Protein AF-0000000068468074 (afdb_homodimer)

pLDDT: mean 80.0, std 24.18, range [24.55, 97.94]

Nearest PDB structures (foldseek):
  6uxe-assembly1_B  TM=8.125E-01  e=7.686E-02  Homo sapiens
  6odd-assembly1_B  TM=8.304E-01  e=1.153E-01  Homo sapiens
  5usr-assembly1_B  TM=7.991E-01  e=1.940E-01  Homo sapiens
  8pk8-assembly1_B  TM=7.694E-01  e=1.371E-01  Homo sapiens
  6y79-assembly1_P  TM=5.671E-01  e=2.945E+00  Yarrowia lipolytica

Secondary structure (DSSP, 8-state):
---STTGGG--SHHHHHHHHHHHHHTSSSHHHHHHHHHHHHHHHHHTTT---HHHHHHHHHHHHHHHHHHHHHHHHHHHHHHHHS-S----SGGGGGGGS--/---STTGGG--SHHHHHHHHHHHHHTSSSHHHHHHHHHHHHHHHHHTTT---HHHHHHHHHHHHHHHHHHHHHHHHHHHHHHHHS-S-----GGGGGGGS--

Foldseek 3Di:
DPQPPCLVVDQDPVSLLVSQLVLLVPFDDPVSSVVSNVVSVVVCVVCVPPDDSVVRRVVSVVSSVVSVVCSVVRVVVVVVVVVPPDPDPPDPPDDPPDPPDD/DDQPPCLVVDQDPVSLLVSQLVLLVPFDDPVSSVVSNVVSVVVCVVCVPPDDSVVRRVVSVVSSVVSVVCSVVRVVVVVVVVVPPDPDPPDPPDDPPDVPDD

Organism: Equus asinus (NCBI:txid9793)

Solvent-accessible surface area (backbone atoms only — not comparable to full-atom values): 12254 Å² total; per-residue (Å²): 112,80,57,62,90,58,59,88,70,48,81,44,72,70,48,42,52,52,51,50,50,56,55,28,70,69,46,92,44,70,69,56,22,50,53,49,46,48,43,52,54,52,50,52,61,66,50,64,82,67,79,51,67,68,60,52,47,52,50,51,51,53,50,50,52,50,49,29,50,49,51,43,53,53,53,50,51,53,52,52,52,59,68,67,49,68,92,65,84,77,78,79,70,74,76,68,67,72,76,61,76,120,113,77,57,62,90,59,59,87,69,48,80,43,71,70,48,42,52,52,52,50,52,54,54,29,69,69,46,92,44,70,68,58,22,51,53,47,45,47,43,51,55,52,49,51,61,66,51,64,81,66,80,51,67,67,59,51,48,52,49,50,53,52,52,51,53,50,49,31,51,48,52,45,54,54,53,49,53,52,54,54,53,59,69,67,50,69,91,66,85,75,79,80,70,74,77,69,66,71,75,62,78,118

InterPro domains:
  IPR008011 Complex 1 LYR protein domain [PF05347] (11-68)
  IPR045291 LYRM9, LYR domain [cd20269] (13-73)
  IPR052151 Complex I LYR motif-containing protein [PTHR47061] (1-74)

Structure (mmCIF, N/CA/C/O backbone):
data_AF-0000000068468074-model_v1
#
loop_
_entity.id
_entity.type
_entity.pdbx_description
1 polymer 'LYR motif-containing protein 9'
#
loop_
_atom_site.group_PDB
_atom_site.id
_atom_site.type_symbol
_atom_site.label_atom_id
_atom_site.label_alt_id
_atom_site.label_comp_id
_atom_site.label_asym_id
_atom_site.label_entity_id
_atom_site.label_seq_id
_atom_site.pdbx_PDB_ins_code
_atom_site.Cartn_x
_atom_site.Cartn_y
_atom_site.Cartn_z
_atom_site.occupancy
_atom_site.B_iso_or_equiv
_atom_site.auth_seq_id
_atom_site.auth_comp_id
_atom_site.auth_asym_id
_atom_site.auth_atom_id
_atom_site.pdbx_PDB_model_num
ATOM 1 N N . MET A 1 1 ? 6.977 12.914 14.867 1 46.84 1 MET A N 1
ATOM 2 C CA . MET A 1 1 ? 5.891 12.844 15.836 1 46.84 1 MET A CA 1
ATOM 3 C C . MET A 1 1 ? 5.359 11.422 15.961 1 46.84 1 MET A C 1
ATOM 5 O O . MET A 1 1 ? 5.395 10.656 14.992 1 46.84 1 MET A O 1
ATOM 9 N N . ALA A 1 2 ? 5.332 10.969 17.203 1 52.66 2 ALA A N 1
ATOM 10 C CA . ALA A 1 2 ? 4.836 9.633 17.531 1 52.66 2 ALA A CA 1
ATOM 11 C C . ALA A 1 2 ? 3.477 9.375 16.891 1 52.66 2 ALA A C 1
ATOM 13 O O . ALA A 1 2 ? 2.682 10.305 16.703 1 52.66 2 ALA A O 1
ATOM 14 N N . PRO A 1 3 ? 3.367 8.141 16.188 1 62.12 3 PRO A N 1
ATOM 15 C CA . PRO A 1 3 ? 2.031 7.793 15.703 1 62.12 3 PRO A CA 1
ATOM 16 C C . PRO A 1 3 ? 0.931 8.125 16.703 1 62.12 3 PRO A C 1
ATOM 18 O O . PRO A 1 3 ? 1.201 8.258 17.906 1 62.12 3 PRO A O 1
ATOM 21 N N . LEU A 1 4 ? -0.198 8.547 16.312 1 67.88 4 LEU A N 1
ATOM 22 C CA . LEU A 1 4 ? -1.331 8.766 17.203 1 67.88 4 LEU A CA 1
ATOM 23 C C . LEU A 1 4 ? -1.39 7.684 18.281 1 67.88 4 LEU A C 1
ATOM 25 O O . LEU A 1 4 ? -0.954 6.551 18.062 1 67.88 4 LEU A O 1
ATOM 29 N N . PRO A 1 5 ? -1.718 8.188 19.391 1 69.75 5 PRO A N 1
ATOM 30 C CA . PRO A 1 5 ? -1.839 7.188 20.453 1 69.75 5 PRO A CA 1
ATOM 31 C C . PRO A 1 5 ? -2.584 5.934 20.016 1 69.75 5 PRO A C 1
ATOM 33 O O . PRO A 1 5 ? -3.543 6.023 19.234 1 69.75 5 PRO A O 1
ATOM 36 N N . GLY A 1 6 ? -1.995 4.797 20.312 1 74.44 6 GLY A N 1
ATOM 37 C CA . GLY A 1 6 ? -2.656 3.523 20.078 1 74.44 6 GLY A CA 1
ATOM 38 C C . GLY A 1 6 ? -2.045 2.738 18.938 1 74.44 6 GLY A C 1
ATOM 39 O O . GLY A 1 6 ? -2.461 1.61 18.656 1 74.44 6 GLY A O 1
ATOM 40 N N . ALA A 1 7 ? -1.095 3.357 18.203 1 81.62 7 ALA A N 1
ATOM 41 C CA . ALA A 1 7 ? -0.452 2.594 17.141 1 81.62 7 ALA A CA 1
ATOM 42 C C . ALA A 1 7 ? 0.119 1.283 17.672 1 81.62 7 ALA A C 1
ATOM 44 O O . ALA A 1 7 ? 0.084 0.259 16.984 1 81.62 7 ALA A O 1
ATOM 45 N N . GLU A 1 8 ? 0.54 1.393 18.859 1 85.31 8 GLU A N 1
ATOM 46 C CA . GLU A 1 8 ? 1.167 0.222 19.469 1 85.31 8 GLU A CA 1
ATOM 47 C C . GLU A 1 8 ? 0.142 -0.876 19.734 1 85.31 8 GLU A C 1
ATOM 49 O O . GLU A 1 8 ? 0.5 -2.049 19.859 1 85.31 8 GLU A O 1
ATOM 54 N N . LEU A 1 9 ? -1.09 -0.52 19.766 1 86.19 9 LEU A N 1
ATOM 55 C CA . LEU A 1 9 ? -2.154 -1.467 20.078 1 86.19 9 LEU A CA 1
ATOM 56 C C . LEU A 1 9 ? -2.713 -2.098 18.812 1 86.19 9 LEU A C 1
ATOM 58 O O . LEU A 1 9 ? -3.471 -3.07 18.875 1 86.19 9 LEU A O 1
ATOM 62 N N . VAL A 1 10 ? -2.328 -1.668 17.734 1 93.69 10 VAL A N 1
ATOM 63 C CA . VAL A 1 10 ? -2.9 -2.123 16.469 1 93.69 10 VAL A CA 1
ATOM 64 C C . VAL A 1 10 ? -2.264 -3.449 16.062 1 93.69 10 VAL A C 1
ATOM 66 O O . VAL A 1 10 ? -1.083 -3.494 15.703 1 93.69 10 VAL A O 1
ATOM 69 N N . GLN A 1 11 ? -3.105 -4.523 16.109 1 92.88 11 GLN A N 1
ATOM 70 C CA . GLN A 1 11 ? -2.578 -5.848 15.789 1 92.88 11 GLN A CA 1
ATOM 71 C C . GLN A 1 11 ? -3.455 -6.555 14.766 1 92.88 11 GLN A C 1
ATOM 73 O O . GLN A 1 11 ? -3.047 -7.559 14.18 1 92.88 11 GLN A O 1
ATOM 78 N N . ARG A 1 12 ? -4.609 -6 14.562 1 95.69 12 ARG A N 1
ATOM 79 C CA . ARG A 1 12 ? -5.551 -6.598 13.617 1 95.69 12 ARG A CA 1
ATOM 80 C C . ARG A 1 12 ? -5.895 -5.629 12.5 1 95.69 12 ARG A C 1
ATOM 82 O O . ARG A 1 12 ? -5.879 -4.41 12.695 1 95.69 12 ARG A O 1
ATOM 89 N N . PRO A 1 13 ? -6.227 -6.23 11.352 1 97.56 13 PRO A N 1
ATOM 90 C CA . PRO A 1 13 ? -6.527 -5.375 10.195 1 97.56 13 PRO A CA 1
ATOM 91 C C . PRO A 1 13 ? -7.625 -4.352 10.492 1 97.56 13 PRO A C 1
ATOM 93 O O . PRO A 1 13 ? -7.508 -3.188 10.102 1 97.56 13 PRO A O 1
ATOM 96 N N . LEU A 1 14 ? -8.68 -4.789 11.172 1 96.81 14 LEU A N 1
ATOM 97 C CA . LEU A 1 14 ? -9.773 -3.865 11.461 1 96.81 14 LEU A CA 1
ATOM 98 C C . LEU A 1 14 ? -9.312 -2.754 12.398 1 96.81 14 LEU A C 1
ATOM 100 O O . LEU A 1 14 ? -9.758 -1.609 12.273 1 96.81 14 LEU A O 1
ATOM 104 N N . GLN A 1 15 ? -8.461 -3.098 13.328 1 97.25 15 GLN A N 1
ATOM 105 C CA . GLN A 1 15 ? -7.887 -2.078 14.195 1 97.25 15 GLN A CA 1
ATOM 106 C C . GLN A 1 15 ? -7.027 -1.097 13.406 1 97.25 15 GLN A C 1
ATOM 108 O O . GLN A 1 15 ? -7.062 0.11 13.656 1 97.25 15 GLN A O 1
ATOM 113 N N . LEU A 1 16 ? -6.266 -1.619 12.5 1 97.56 16 LEU A N 1
ATOM 114 C CA . LEU A 1 16 ? -5.449 -0.782 11.625 1 97.56 16 LEU A CA 1
ATOM 115 C C . LEU A 1 16 ? -6.324 0.178 10.82 1 97.56 16 LEU A C 1
ATOM 117 O O . LEU A 1 16 ? -6.016 1.367 10.719 1 97.56 16 LEU A O 1
ATOM 121 N N . TYR A 1 17 ? -7.398 -0.382 10.297 1 97.81 17 TYR A N 1
ATOM 122 C CA . TYR A 1 17 ? -8.305 0.427 9.484 1 97.81 17 TYR A CA 1
ATOM 123 C C . TYR A 1 17 ? -8.812 1.626 10.273 1 97.81 17 TYR A C 1
ATOM 125 O O . TYR A 1 17 ? -8.734 2.766 9.805 1 97.81 17 TYR A O 1
ATOM 133 N N . ARG A 1 18 ? -9.258 1.421 11.438 1 96.69 18 ARG A N 1
ATOM 134 C CA . ARG A 1 18 ? -9.781 2.479 12.297 1 96.69 18 ARG A CA 1
ATOM 135 C C . ARG A 1 18 ? -8.688 3.477 12.672 1 96.69 18 ARG A C 1
ATOM 137 O O . ARG A 1 18 ? -8.906 4.688 12.641 1 96.69 18 ARG A O 1
ATOM 144 N N . TYR A 1 19 ? -7.633 2.91 13.047 1 97.5 19 TYR A N 1
ATOM 145 C CA . TYR A 1 19 ? -6.5 3.756 13.414 1 97.5 19 TYR A CA 1
ATOM 146 C C . TYR A 1 19 ? -6.137 4.703 12.273 1 97.5 19 TYR A C 1
ATOM 148 O O . TYR A 1 19 ? -5.977 5.91 12.492 1 97.5 19 TYR A O 1
ATOM 156 N N . LEU A 1 20 ? -6.051 4.195 11.086 1 97.81 20 LEU A N 1
ATOM 157 C CA . LEU A 1 20 ? -5.664 5.008 9.938 1 97.81 20 LEU A CA 1
ATOM 158 C C . LEU A 1 20 ? -6.727 6.059 9.633 1 97.81 20 LEU A C 1
ATOM 160 O O . LEU A 1 20 ? -6.402 7.195 9.289 1 97.81 20 LEU A O 1
ATOM 164 N N . LEU A 1 21 ? -7.965 5.672 9.734 1 97.75 21 LEU A N 1
ATOM 165 C CA . LEU A 1 21 ? -9.031 6.637 9.492 1 97.75 21 LEU A CA 1
ATOM 166 C C . LEU A 1 21 ? -8.992 7.758 10.523 1 97.75 21 LEU A C 1
ATOM 168 O O . LEU A 1 21 ? -9.25 8.922 10.195 1 97.75 21 LEU A O 1
ATOM 172 N N . ARG A 1 22 ? -8.648 7.43 11.758 1 96.5 22 ARG A N 1
ATOM 173 C CA . ARG A 1 22 ? -8.492 8.461 12.773 1 96.5 22 ARG A CA 1
ATOM 174 C C . ARG A 1 22 ? -7.324 9.383 12.453 1 96.5 22 ARG A C 1
ATOM 176 O O . ARG A 1 22 ? -7.422 10.602 12.617 1 96.5 22 ARG A O 1
ATOM 183 N N . CYS A 1 23 ? -6.301 8.859 11.977 1 95.69 23 CYS A N 1
ATOM 184 C CA . CYS A 1 23 ? -5.168 9.672 11.555 1 95.69 23 CYS A CA 1
ATOM 185 C C . CYS A 1 23 ? -5.578 10.641 10.453 1 95.69 23 CYS A C 1
ATOM 187 O O . CYS A 1 23 ? -5.219 11.82 10.484 1 95.69 23 CYS A O 1
ATOM 189 N N . CYS A 1 24 ? -6.312 10.148 9.5 1 96.69 24 CYS A N 1
ATOM 190 C CA . CYS A 1 24 ? -6.738 10.969 8.375 1 96.69 24 CYS A CA 1
ATOM 191 C C . CYS A 1 24 ? -7.555 12.164 8.852 1 96.69 24 CYS A C 1
ATOM 193 O O . CYS A 1 24 ? -7.465 13.25 8.273 1 96.69 24 CYS A O 1
ATOM 195 N N . ARG A 1 25 ? -8.266 12.016 9.883 1 96.12 25 ARG A N 1
ATOM 196 C CA . ARG A 1 25 ? -9.133 13.07 10.406 1 96.12 25 ARG A CA 1
ATOM 197 C C . ARG A 1 25 ? -8.312 14.219 10.977 1 96.12 25 ARG A C 1
ATOM 199 O O . ARG A 1 25 ? -8.828 15.328 11.156 1 96.12 25 ARG A O 1
ATOM 206 N N . GLN A 1 26 ? -7.082 13.969 11.219 1 94.12 26 GLN A N 1
ATOM 207 C CA . GLN A 1 26 ? -6.227 14.984 11.828 1 94.12 26 GLN A CA 1
ATOM 208 C C . GLN A 1 26 ? -5.539 15.828 10.758 1 94.12 26 GLN A C 1
ATOM 210 O O . GLN A 1 26 ? -4.855 16.812 11.078 1 94.12 26 GLN A O 1
ATOM 215 N N . LEU A 1 27 ? -5.68 15.508 9.531 1 94.44 27 LEU A N 1
ATOM 216 C CA . LEU A 1 27 ? -5.031 16.25 8.445 1 94.44 27 LEU A CA 1
ATOM 217 C C . LEU A 1 27 ? -5.715 17.594 8.227 1 94.44 27 LEU A C 1
ATOM 219 O O . LEU A 1 27 ? -6.91 17.734 8.484 1 94.44 27 LEU A O 1
ATOM 223 N N . PRO A 1 28 ? -4.984 18.625 7.75 1 93.44 28 PRO A N 1
ATOM 224 C CA . PRO A 1 28 ? -5.406 20.016 7.836 1 93.44 28 PRO A CA 1
ATOM 225 C C . PRO A 1 28 ? -6.562 20.344 6.895 1 93.44 28 PRO A C 1
ATOM 227 O O . PRO A 1 28 ? -7.406 21.188 7.219 1 93.44 28 PRO A O 1
ATOM 230 N N . THR A 1 29 ? -6.625 19.844 5.66 1 94.12 29 THR A N 1
ATOM 231 C CA . THR A 1 29 ? -7.66 20.219 4.703 1 94.12 29 THR A CA 1
ATOM 232 C C . THR A 1 29 ? -8.531 19.016 4.359 1 94.12 29 THR A C 1
ATOM 234 O O . THR A 1 29 ? -8.078 17.859 4.438 1 94.12 29 THR A O 1
ATOM 237 N N . LYS A 1 30 ? -9.758 19.297 4.031 1 96.62 30 LYS A N 1
ATOM 238 C CA . LYS A 1 30 ? -10.695 18.234 3.643 1 96.62 30 LYS A CA 1
ATOM 239 C C . LYS A 1 30 ? -10.18 17.469 2.428 1 96.62 30 LYS A C 1
ATOM 241 O O . LYS A 1 30 ? -10.352 16.25 2.342 1 96.62 30 LYS A O 1
ATOM 246 N N . GLY A 1 31 ? -9.594 18.203 1.501 1 95.5 31 GLY A N 1
ATOM 247 C CA . GLY A 1 31 ? -9.047 17.547 0.32 1 95.5 31 GLY A CA 1
ATOM 248 C C . GLY A 1 31 ? -7.996 16.5 0.645 1 95.5 31 GLY A C 1
ATOM 249 O O . GLY A 1 31 ? -8.023 15.391 0.105 1 95.5 31 GLY A O 1
ATOM 250 N N . ILE A 1 32 ? -7.18 16.906 1.538 1 94.06 32 ILE A N 1
ATOM 251 C CA . ILE A 1 32 ? -6.113 16 1.933 1 94.06 32 ILE A CA 1
ATOM 252 C C . ILE A 1 32 ? -6.695 14.836 2.738 1 94.06 32 ILE A C 1
ATOM 254 O O . ILE A 1 32 ? -6.309 13.688 2.545 1 94.06 32 ILE A O 1
ATOM 258 N N . GLN A 1 33 ? -7.602 15.148 3.619 1 96.88 33 GLN A N 1
ATOM 259 C CA .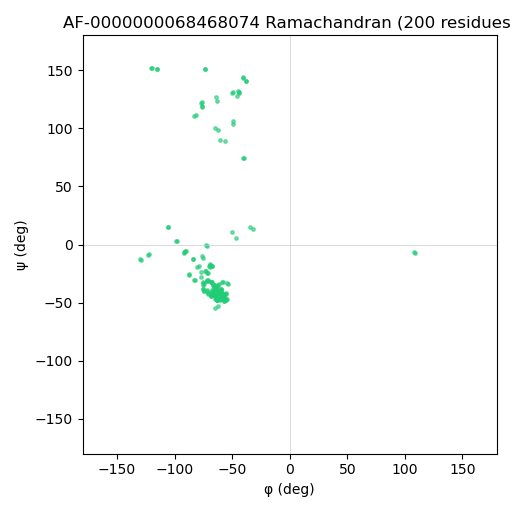 GLN A 1 33 ? -8.273 14.094 4.383 1 96.88 33 GLN A CA 1
ATOM 260 C C . GLN A 1 33 ? -8.914 13.07 3.457 1 96.88 33 GLN A C 1
ATOM 262 O O . GLN A 1 33 ? -8.727 11.859 3.629 1 96.88 33 GLN A O 1
ATOM 267 N N . GLU A 1 34 ? -9.617 13.516 2.506 1 97.5 34 GLU A N 1
ATOM 268 C CA . GLU A 1 34 ? -10.336 12.633 1.591 1 97.5 34 GLU A CA 1
ATOM 269 C C . GLU A 1 34 ? -9.359 11.812 0.749 1 97.5 34 GLU A C 1
ATOM 271 O O . GLU A 1 34 ? -9.609 10.633 0.477 1 97.5 34 GLU A O 1
ATOM 276 N N . HIS A 1 35 ? -8.305 12.469 0.349 1 95.31 35 HIS A N 1
ATOM 277 C CA . HIS A 1 35 ? -7.289 11.758 -0.422 1 95.31 35 HIS A CA 1
ATOM 278 C C . HIS A 1 35 ? -6.742 10.562 0.352 1 95.31 35 HIS A C 1
ATOM 280 O O . HIS A 1 35 ? -6.727 9.438 -0.158 1 95.31 35 HIS A O 1
ATOM 286 N N . TYR A 1 36 ? -6.453 10.781 1.523 1 96 36 TYR A N 1
ATOM 287 C CA . TYR A 1 36 ? -5.812 9.711 2.283 1 96 36 TYR A CA 1
ATOM 288 C C . TYR A 1 36 ? -6.844 8.719 2.812 1 96 36 TYR A C 1
ATOM 290 O O . TYR A 1 36 ? -6.566 7.527 2.924 1 96 36 TYR A O 1
ATOM 298 N N . LYS A 1 37 ? -8.023 9.125 3.105 1 97.94 37 LYS A N 1
ATOM 299 C CA . LYS A 1 37 ? -9.094 8.18 3.402 1 97.94 37 LYS A CA 1
ATOM 300 C C . LYS A 1 37 ? -9.305 7.207 2.242 1 97.94 37 LYS A C 1
ATOM 302 O O . LYS A 1 37 ? -9.453 6 2.455 1 97.94 37 LYS A O 1
ATOM 307 N N . HIS A 1 38 ? -9.273 7.77 1.1 1 97.44 38 HIS A N 1
ATOM 308 C CA . HIS A 1 38 ? -9.406 6.949 -0.099 1 97.44 38 HIS A CA 1
ATOM 309 C C . HIS A 1 38 ? -8.258 5.953 -0.212 1 97.44 38 HIS A C 1
ATOM 311 O O . HIS A 1 38 ? -8.484 4.773 -0.492 1 97.44 38 HIS A O 1
ATOM 317 N N . ALA A 1 39 ? -7.102 6.426 0.021 1 96.94 39 ALA A N 1
ATOM 318 C CA . ALA A 1 39 ? -5.922 5.566 -0.026 1 96.94 39 ALA A CA 1
ATOM 319 C C . ALA A 1 39 ? -6.039 4.414 0.969 1 96.94 39 ALA A C 1
ATOM 321 O O . ALA A 1 39 ? -5.715 3.27 0.644 1 96.94 39 ALA A O 1
ATOM 322 N N . VAL A 1 40 ? -6.496 4.656 2.15 1 97.94 40 VAL A N 1
ATOM 323 C CA . VAL A 1 40 ? -6.684 3.641 3.18 1 97.94 40 VAL A CA 1
ATOM 324 C C . VAL A 1 40 ? -7.676 2.588 2.691 1 97.94 40 VAL A C 1
ATOM 326 O O . VAL A 1 40 ? -7.414 1.388 2.785 1 97.94 40 VAL A O 1
ATOM 329 N N . ARG A 1 41 ? -8.758 3.021 2.137 1 97.44 41 ARG A N 1
ATOM 330 C CA . ARG A 1 41 ? -9.789 2.109 1.65 1 97.44 41 ARG A CA 1
ATOM 331 C C . ARG A 1 41 ? -9.25 1.232 0.522 1 97.44 41 ARG A C 1
ATOM 333 O O . ARG A 1 41 ? -9.5 0.025 0.498 1 97.44 41 ARG A O 1
ATOM 340 N N . GLN A 1 42 ? -8.578 1.901 -0.345 1 96 42 GLN A N 1
ATOM 341 C CA . GLN A 1 42 ? -7.996 1.153 -1.454 1 96 42 GLN A CA 1
ATOM 342 C C . GLN A 1 42 ? -6.984 0.126 -0.954 1 96 42 GLN A C 1
ATOM 344 O O . GLN A 1 42 ? -6.945 -1.003 -1.446 1 96 42 GLN A O 1
ATOM 349 N N . GLY A 1 43 ? -6.168 0.531 0.071 1 96.75 43 GLY A N 1
ATOM 350 C CA . GLY A 1 43 ? -5.219 -0.396 0.665 1 96.75 43 GLY A CA 1
ATOM 351 C C . GLY A 1 43 ? -5.875 -1.624 1.264 1 96.75 43 GLY A C 1
ATOM 352 O O . GLY A 1 43 ? -5.398 -2.746 1.072 1 96.75 43 GLY A O 1
ATOM 353 N N . PHE A 1 44 ? -6.914 -1.468 1.924 1 96.94 44 PHE A N 1
ATOM 354 C CA . PHE A 1 44 ? -7.625 -2.582 2.541 1 96.94 44 PHE A CA 1
ATOM 355 C C . PHE A 1 44 ? -8.211 -3.506 1.479 1 96.94 44 PHE A C 1
ATOM 357 O O . PHE A 1 44 ? -8.195 -4.727 1.638 1 96.94 44 PHE A O 1
ATOM 364 N N . ARG A 1 45 ? -8.625 -2.961 0.431 1 93.62 45 ARG A N 1
ATOM 365 C CA . ARG A 1 45 ? -9.172 -3.775 -0.651 1 93.62 45 ARG A CA 1
ATOM 366 C C . ARG A 1 45 ? -8.078 -4.625 -1.296 1 93.62 45 ARG A C 1
ATOM 368 O O . ARG A 1 45 ? -8.289 -5.805 -1.5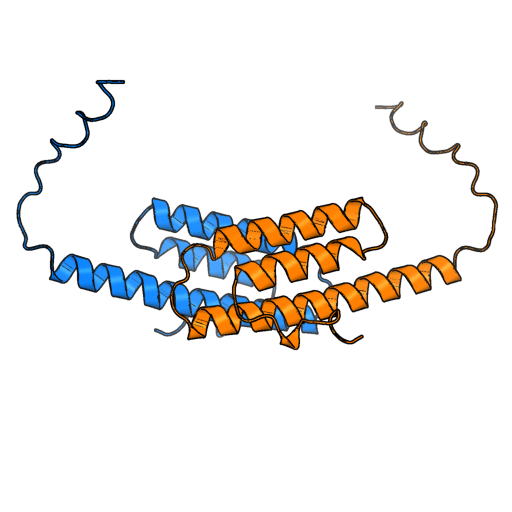82 1 93.62 45 ARG A O 1
ATOM 375 N N . VAL A 1 46 ? -6.941 -4.062 -1.449 1 93.56 46 VAL A N 1
ATOM 376 C CA . VAL A 1 46 ? -5.82 -4.711 -2.125 1 93.56 46 VAL A CA 1
ATOM 377 C C . VAL A 1 46 ? -5.312 -5.875 -1.281 1 93.56 46 VAL A C 1
ATOM 379 O O . VAL A 1 46 ? -4.898 -6.906 -1.818 1 93.56 46 VAL A O 1
ATOM 382 N N . HIS A 1 47 ? -5.395 -5.762 0.031 1 92.5 47 HIS A N 1
ATOM 383 C CA . HIS A 1 47 ? -4.812 -6.758 0.924 1 92.5 47 HIS A CA 1
ATOM 384 C C . HIS A 1 47 ? -5.891 -7.637 1.548 1 92.5 47 HIS A C 1
ATOM 386 O O . HIS A 1 47 ? -5.629 -8.352 2.516 1 92.5 47 HIS A O 1
ATOM 392 N N . SER A 1 48 ? -7.07 -7.605 0.995 1 93.44 48 SER A N 1
ATOM 393 C CA . SER A 1 48 ? -8.203 -8.297 1.596 1 93.44 48 SER A CA 1
ATOM 394 C C . SER A 1 48 ? -8.016 -9.812 1.539 1 93.44 48 SER A C 1
ATOM 396 O O . SER A 1 48 ? -8.625 -10.547 2.318 1 93.44 48 SER A O 1
ATOM 398 N N . ASP A 1 49 ? -7.109 -10.289 0.651 1 87.88 49 ASP A N 1
ATOM 399 C CA . ASP A 1 49 ? -6.926 -11.734 0.479 1 87.88 49 ASP A CA 1
ATOM 400 C C . ASP A 1 49 ? -5.727 -12.234 1.281 1 87.88 49 ASP A C 1
ATOM 402 O O . ASP A 1 49 ? -5.391 -13.414 1.229 1 87.88 49 ASP A O 1
ATOM 406 N N . GLU A 1 50 ? -5.121 -11.367 2 1 93.56 50 GLU A N 1
ATOM 407 C CA . GLU A 1 50 ? -3.973 -11.773 2.805 1 93.56 50 GLU A CA 1
ATOM 408 C C . GLU A 1 50 ? -4.414 -12.523 4.059 1 93.56 50 GLU A C 1
ATOM 410 O O . GLU A 1 50 ? -5.188 -12 4.859 1 93.56 50 GLU A O 1
ATOM 415 N N . ASP A 1 51 ? -3.908 -13.812 4.25 1 92 51 ASP A N 1
ATOM 416 C CA . ASP A 1 51 ? -4.348 -14.625 5.379 1 92 51 ASP A CA 1
ATOM 417 C C . ASP A 1 51 ? -3.158 -15.062 6.234 1 92 51 ASP A C 1
ATOM 419 O O . ASP A 1 51 ? -3.34 -15.648 7.305 1 92 51 ASP A O 1
ATOM 423 N N . ASN A 1 52 ? -1.995 -14.859 5.82 1 95.31 52 ASN A N 1
ATOM 424 C CA . ASN A 1 52 ? -0.804 -15.219 6.586 1 95.31 52 ASN A CA 1
ATOM 425 C C . ASN A 1 52 ? -0.551 -14.227 7.719 1 95.31 52 ASN A C 1
ATOM 427 O O . ASN A 1 52 ? -0.354 -13.039 7.477 1 95.31 52 ASN A O 1
ATOM 431 N N . PRO A 1 53 ? -0.572 -14.711 8.969 1 96.44 53 PRO A N 1
ATOM 432 C CA . PRO A 1 53 ? -0.468 -13.797 10.109 1 96.44 53 PRO A CA 1
ATOM 433 C C . PRO A 1 53 ? 0.829 -12.992 10.102 1 96.44 53 PRO A C 1
ATOM 435 O O . PRO A 1 53 ? 0.834 -11.82 10.492 1 96.44 53 PRO A O 1
ATOM 438 N N . GLU A 1 54 ? 1.86 -13.609 9.719 1 96.62 54 GLU A N 1
ATOM 439 C CA . GLU A 1 54 ? 3.129 -12.891 9.664 1 96.62 54 GLU A CA 1
ATOM 440 C C . GLU A 1 54 ? 3.086 -11.773 8.625 1 96.62 54 GLU A C 1
ATOM 442 O O . GLU A 1 54 ? 3.543 -10.656 8.883 1 96.62 54 GLU A O 1
ATOM 447 N N . ARG A 1 55 ? 2.531 -12.133 7.496 1 95.75 55 ARG A N 1
ATOM 448 C CA . ARG A 1 55 ? 2.412 -11.148 6.426 1 95.75 55 ARG A CA 1
ATOM 449 C C . ARG A 1 55 ? 1.483 -10.008 6.832 1 95.75 55 ARG A C 1
ATOM 451 O O . ARG A 1 55 ? 1.771 -8.844 6.562 1 95.75 55 ARG A O 1
ATOM 458 N N . ILE A 1 56 ? 0.443 -10.32 7.543 1 97.25 56 ILE A N 1
ATOM 459 C CA . ILE A 1 56 ? -0.502 -9.32 8.016 1 97.25 56 ILE A CA 1
ATOM 460 C C . ILE A 1 56 ? 0.196 -8.375 8.992 1 97.25 56 ILE A C 1
ATOM 462 O O . ILE A 1 56 ? 0.037 -7.156 8.906 1 97.25 56 ILE A O 1
ATOM 466 N N . GLN A 1 57 ? 0.968 -8.961 9.805 1 97.38 57 GLN A N 1
ATOM 467 C CA . GLN A 1 57 ? 1.688 -8.133 10.766 1 97.38 57 GLN A CA 1
ATOM 468 C C . GLN A 1 57 ? 2.682 -7.215 10.062 1 97.38 57 GLN A C 1
ATOM 470 O O . GLN A 1 57 ? 2.861 -6.062 10.461 1 97.38 57 GLN A O 1
ATOM 475 N N . GLN A 1 58 ? 3.408 -7.645 9.039 1 96.88 58 GLN A N 1
ATOM 476 C CA . GLN A 1 58 ? 4.312 -6.82 8.234 1 96.88 58 GLN A CA 1
ATOM 477 C C . GLN A 1 58 ? 3.566 -5.66 7.586 1 96.88 58 GLN A C 1
ATOM 479 O O . GLN A 1 58 ? 4.043 -4.523 7.602 1 96.88 58 GLN A O 1
ATOM 484 N N . ILE A 1 59 ? 2.43 -5.949 7.105 1 96.75 59 ILE A N 1
ATOM 485 C CA . ILE A 1 59 ? 1.613 -4.934 6.449 1 96.75 59 ILE A CA 1
ATOM 486 C C . ILE A 1 59 ? 1.184 -3.881 7.469 1 96.75 59 ILE A C 1
ATOM 488 O O . ILE A 1 59 ? 1.278 -2.68 7.207 1 96.75 59 ILE A O 1
ATOM 492 N N . ILE A 1 60 ? 0.781 -4.34 8.617 1 97.44 60 ILE A N 1
ATOM 493 C CA . ILE A 1 60 ? 0.341 -3.426 9.672 1 97.44 60 ILE A CA 1
ATOM 494 C C . ILE A 1 60 ? 1.489 -2.5 10.062 1 97.44 60 ILE A C 1
ATOM 496 O O . ILE A 1 60 ? 1.318 -1.281 10.125 1 97.44 60 ILE A O 1
ATOM 500 N N . LYS A 1 61 ? 2.582 -3.02 10.227 1 96.25 61 LYS A N 1
ATOM 501 C CA . LYS A 1 61 ? 3.744 -2.236 10.633 1 96.25 61 LYS A CA 1
ATOM 502 C C . LYS A 1 61 ? 4.113 -1.199 9.578 1 96.25 61 LYS A C 1
ATOM 504 O O . LYS A 1 61 ? 4.316 -0.026 9.898 1 96.25 61 LYS A O 1
ATOM 509 N N . ARG A 1 62 ? 4.176 -1.598 8.391 1 95.19 62 ARG A N 1
ATOM 510 C CA . ARG A 1 62 ? 4.531 -0.696 7.301 1 95.19 62 ARG A CA 1
ATOM 511 C C . ARG A 1 62 ? 3.486 0.404 7.141 1 95.19 62 ARG A C 1
ATOM 513 O O . ARG A 1 62 ? 3.83 1.559 6.875 1 95.19 62 ARG A O 1
ATOM 520 N N . ALA A 1 63 ? 2.213 0.007 7.324 1 96.81 63 ALA A N 1
ATOM 521 C CA . ALA A 1 63 ? 1.14 0.988 7.184 1 96.81 63 ALA A CA 1
ATOM 522 C C . ALA A 1 63 ? 1.229 2.057 8.273 1 96.81 63 ALA A C 1
ATOM 524 O O . ALA A 1 63 ? 1.021 3.242 8 1 96.81 63 ALA A O 1
ATOM 525 N N . ILE A 1 64 ? 1.531 1.631 9.414 1 96.69 64 ILE A N 1
ATOM 526 C CA . ILE A 1 64 ? 1.639 2.561 10.531 1 96.69 64 ILE A CA 1
ATOM 527 C C . ILE A 1 64 ? 2.852 3.467 10.336 1 96.69 64 ILE A C 1
ATOM 529 O O . ILE A 1 64 ? 2.777 4.676 10.57 1 96.69 64 ILE A O 1
ATOM 533 N N . GLU A 1 65 ? 3.947 2.953 9.906 1 94.62 65 GLU A N 1
ATOM 534 C CA . GLU A 1 65 ? 5.137 3.748 9.602 1 94.62 65 GLU A CA 1
ATOM 535 C C . GLU A 1 65 ? 4.84 4.801 8.539 1 94.62 65 GLU A C 1
ATOM 537 O O . GLU A 1 65 ? 5.258 5.953 8.664 1 94.62 65 GLU A O 1
ATOM 542 N N . ASP A 1 66 ? 4.18 4.41 7.535 1 94.75 66 ASP A N 1
ATOM 543 C CA . ASP A 1 66 ? 3.83 5.32 6.449 1 94.75 66 ASP A CA 1
ATOM 544 C C . ASP A 1 66 ? 2.9 6.43 6.941 1 94.75 66 ASP A C 1
ATOM 546 O O . ASP A 1 66 ? 3.049 7.586 6.547 1 94.75 66 ASP A O 1
ATOM 550 N N . ALA A 1 67 ? 1.97 6.027 7.75 1 95.88 67 ALA A N 1
ATOM 551 C CA . ALA A 1 67 ? 1.06 7.027 8.305 1 95.88 67 ALA A CA 1
ATOM 552 C C . ALA A 1 67 ? 1.816 8.047 9.148 1 95.88 67 ALA A C 1
ATOM 554 O O . ALA A 1 67 ? 1.588 9.258 9.023 1 95.88 67 ALA A O 1
ATOM 555 N N . ASP A 1 68 ? 2.717 7.547 9.891 1 93.5 68 ASP A N 1
ATOM 556 C CA . ASP A 1 68 ? 3.541 8.438 10.703 1 93.5 68 ASP A CA 1
ATOM 557 C C . ASP A 1 68 ? 4.328 9.406 9.828 1 93.5 68 ASP A C 1
ATOM 559 O O . ASP A 1 68 ? 4.402 10.602 10.133 1 93.5 68 ASP A O 1
ATOM 563 N N . TRP A 1 69 ? 4.902 8.938 8.883 1 93.69 69 TRP A N 1
ATOM 564 C CA . TRP A 1 69 ? 5.672 9.766 7.965 1 93.69 69 TRP A CA 1
ATOM 565 C C . TRP A 1 69 ? 4.785 10.828 7.32 1 93.69 69 TRP A C 1
ATOM 567 O O . TRP A 1 69 ? 5.156 12 7.254 1 93.69 69 TRP A O 1
ATOM 577 N N . ILE A 1 70 ? 3.633 10.43 6.84 1 92.81 70 ILE A N 1
ATOM 578 C CA . ILE A 1 70 ? 2.715 11.336 6.16 1 92.81 70 ILE A CA 1
ATOM 579 C C . ILE A 1 70 ? 2.236 12.414 7.129 1 92.81 70 ILE A C 1
ATOM 581 O O . ILE A 1 70 ? 2.158 13.594 6.773 1 92.81 70 ILE A O 1
ATOM 585 N N . MET A 1 71 ? 1.875 12.008 8.297 1 93.06 71 MET A N 1
ATOM 586 C CA . MET A 1 71 ? 1.423 12.953 9.312 1 93.06 71 MET A CA 1
ATOM 587 C C . MET A 1 71 ? 2.492 14.008 9.594 1 93.06 71 MET A C 1
ATOM 589 O O . MET A 1 71 ? 2.197 15.203 9.641 1 93.06 71 MET A O 1
ATOM 593 N N . ASN A 1 72 ? 3.643 13.539 9.703 1 91.56 72 ASN A N 1
ATOM 594 C CA . ASN A 1 72 ? 4.746 14.453 9.984 1 91.56 72 ASN A CA 1
ATOM 595 C C . ASN A 1 72 ? 5.023 15.375 8.797 1 91.56 72 ASN A C 1
ATOM 597 O O . ASN A 1 72 ? 5.246 16.578 8.977 1 91.56 72 ASN A O 1
ATOM 601 N N . LYS A 1 73 ? 5.012 14.836 7.684 1 90.88 73 LYS A N 1
ATOM 602 C CA . LYS A 1 73 ? 5.273 15.617 6.48 1 90.88 73 LYS A CA 1
ATOM 603 C C . LYS A 1 73 ? 4.207 16.688 6.277 1 90.88 73 LYS A C 1
ATOM 605 O O . LYS A 1 73 ? 4.531 17.859 6.039 1 90.88 73 LYS A O 1
ATOM 610 N N . VAL A 1 74 ? 2.967 16.312 6.391 1 90.31 74 VAL A N 1
ATOM 611 C CA . VAL A 1 74 ? 1.84 17.172 6.051 1 90.31 74 VAL A CA 1
ATOM 612 C C . VAL A 1 74 ? 1.646 18.219 7.145 1 90.31 74 VAL A C 1
ATOM 614 O O . VAL A 1 74 ? 1.405 19.391 6.855 1 90.31 74 VAL A O 1
ATOM 617 N N . LEU A 1 75 ? 1.837 17.797 8.297 1 86.44 75 LEU A N 1
ATOM 618 C CA . LEU A 1 75 ? 1.631 18.719 9.414 1 86.44 75 LEU A CA 1
ATOM 619 C C . LEU A 1 75 ? 2.787 19.719 9.516 1 86.44 75 LEU A C 1
ATOM 621 O O . LEU A 1 75 ? 2.584 20.875 9.891 1 86.44 75 LEU A O 1
ATOM 625 N N . ARG A 1 76 ? 3.916 19.328 9.195 1 84.62 76 ARG A N 1
ATOM 626 C CA . ARG A 1 76 ? 5.059 20.219 9.172 1 84.62 76 ARG A CA 1
ATOM 627 C C . ARG A 1 76 ? 4.926 21.25 8.055 1 84.62 76 ARG A C 1
ATOM 629 O O . ARG A 1 76 ? 5.223 22.438 8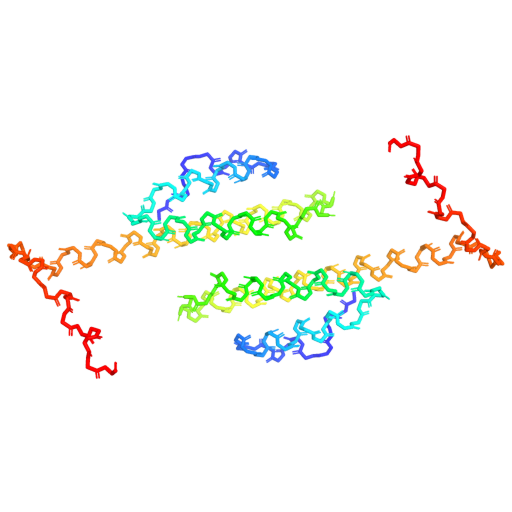.25 1 84.62 76 ARG A O 1
ATOM 636 N N . THR A 1 77 ? 4.539 20.875 6.895 1 83.5 77 THR A N 1
ATOM 637 C CA . THR A 1 77 ? 4.395 21.766 5.746 1 83.5 77 THR A CA 1
ATOM 638 C C . THR A 1 77 ? 3.285 22.781 5.988 1 83.5 77 THR A C 1
ATOM 640 O O . T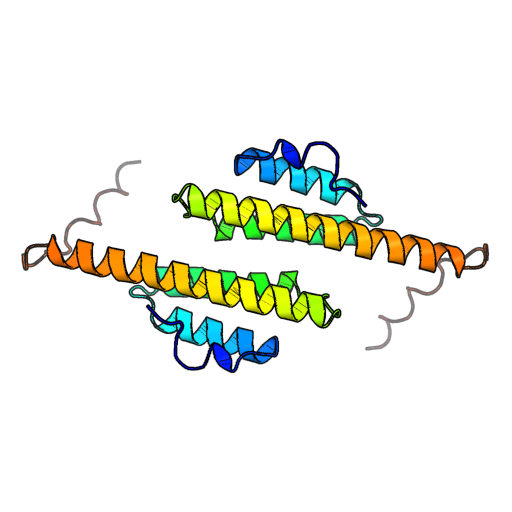HR A 1 77 ? 3.391 23.938 5.566 1 83.5 77 THR A O 1
ATOM 643 N N . SER A 1 78 ? 2.244 22.359 6.676 1 82.75 78 SER A N 1
ATOM 644 C CA . SER A 1 78 ? 1.148 23.266 7.004 1 82.75 78 SER A CA 1
ATOM 645 C C . SER A 1 78 ? 1.593 24.328 8 1 82.75 78 SER A C 1
ATOM 647 O O . SER A 1 78 ? 1.206 25.5 7.891 1 82.75 78 SER A O 1
ATOM 649 N N . ARG A 1 79 ? 2.48 24.031 8.859 1 77.81 79 ARG A N 1
ATOM 650 C CA . ARG A 1 79 ? 3.004 24.969 9.852 1 77.81 79 ARG A CA 1
ATOM 651 C C . ARG A 1 79 ? 3.967 25.953 9.211 1 77.81 79 ARG A C 1
ATOM 653 O O . ARG A 1 79 ? 3.967 27.141 9.555 1 77.81 79 ARG A O 1
ATOM 660 N N . GLN A 1 80 ? 4.711 25.469 8.219 1 73.88 80 GLN A N 1
ATOM 661 C CA . GLN A 1 80 ? 5.641 26.359 7.523 1 73.88 80 GLN A CA 1
ATOM 662 C C . GLN A 1 80 ? 4.895 27.312 6.594 1 73.88 80 GLN A C 1
ATOM 664 O O . GLN A 1 80 ? 5.309 28.453 6.414 1 73.88 80 GLN A O 1
ATOM 669 N N . GLY A 1 81 ? 3.863 26.859 5.883 1 64.44 81 GLY A N 1
ATOM 670 C CA . GLY A 1 81 ? 3.027 27.75 5.094 1 64.44 81 GLY A CA 1
ATOM 671 C C . GLY A 1 81 ? 2.299 28.781 5.93 1 64.44 81 GLY A C 1
ATOM 672 O O . GLY A 1 81 ? 2.105 29.922 5.492 1 64.44 81 GLY A O 1
ATOM 673 N N . ASP A 1 82 ? 1.75 28.453 7.027 1 60.03 82 ASP A N 1
ATOM 674 C CA . ASP A 1 82 ? 1.117 29.406 7.941 1 60.03 82 ASP A CA 1
ATOM 675 C C . ASP A 1 82 ? 2.127 30.438 8.453 1 60.03 82 ASP A C 1
ATOM 677 O O . ASP A 1 82 ? 1.796 31.609 8.609 1 60.03 82 ASP A O 1
ATOM 681 N N . ARG A 1 83 ? 3.436 30.047 8.664 1 54.47 83 ARG A N 1
ATOM 682 C CA . ARG A 1 83 ? 4.422 31.016 9.125 1 54.47 83 ARG A CA 1
ATOM 683 C C . ARG A 1 83 ? 4.781 32 8.008 1 54.47 83 ARG A C 1
ATOM 685 O O . ARG A 1 83 ? 5.062 33.156 8.273 1 54.47 83 ARG A O 1
ATOM 692 N N . LYS A 1 84 ? 4.762 31.609 6.75 1 55.25 84 LYS A N 1
ATOM 693 C CA . LYS A 1 84 ? 5.105 32.562 5.684 1 55.25 84 LYS A CA 1
ATOM 694 C C . LYS A 1 84 ? 3.879 33.344 5.23 1 55.25 84 LYS A C 1
ATOM 696 O O . LYS A 1 84 ? 3.973 34.188 4.336 1 55.25 84 LYS A O 1
ATOM 701 N N . LEU A 1 85 ? 2.686 32.906 5.332 1 48.81 85 LEU A N 1
ATOM 702 C CA . LEU A 1 85 ? 1.618 33.844 5.012 1 48.81 85 LEU A CA 1
ATOM 703 C C . LEU A 1 85 ? 1.639 35.031 5.961 1 48.81 85 LEU A C 1
ATOM 705 O O . LEU A 1 85 ? 1.519 34.844 7.176 1 48.81 85 LEU A O 1
ATOM 709 N N . PRO A 1 86 ? 2.139 36.156 5.754 1 44.72 86 PRO A N 1
ATOM 710 C CA . PRO A 1 86 ? 1.75 37.344 6.492 1 44.72 86 PRO A CA 1
ATOM 711 C C . PRO A 1 86 ? 0.238 37.469 6.66 1 44.72 86 PRO A C 1
ATOM 713 O O . PRO A 1 86 ? -0.524 36.938 5.859 1 44.72 86 PRO A O 1
ATOM 716 N N . ARG A 1 87 ? -0.476 37.75 7.977 1 42.84 87 ARG A N 1
ATOM 717 C CA . ARG A 1 87 ? -1.893 38 8.211 1 42.84 87 ARG A CA 1
ATOM 718 C C . ARG A 1 87 ? -2.508 38.781 7.047 1 42.84 87 ARG A C 1
ATOM 720 O O . ARG A 1 87 ? -2.922 39.906 7.203 1 42.84 87 ARG A O 1
ATOM 727 N N . GLY A 1 88 ? -2.053 38.969 5.926 1 37.25 88 GLY A N 1
ATOM 728 C CA . GLY A 1 88 ? -2.828 39.75 4.977 1 37.25 88 GLY A CA 1
ATOM 729 C C . GLY A 1 88 ? -4.152 39.094 4.617 1 37.25 88 GLY A C 1
ATOM 730 O O . GLY A 1 88 ? -4.293 37.875 4.676 1 37.25 88 GLY A O 1
ATOM 731 N N . HIS A 1 89 ? -5.449 39.781 4.793 1 37.31 89 HIS A N 1
ATOM 732 C CA . HIS A 1 89 ? -6.832 39.562 4.383 1 37.31 89 HIS A CA 1
ATOM 733 C C . HIS A 1 89 ? -6.906 39.031 2.955 1 37.31 89 HIS A C 1
ATOM 735 O O . HIS A 1 89 ? -6.477 39.719 2.014 1 37.31 89 HIS A O 1
ATOM 741 N N . HIS A 1 90 ? -6.621 37.906 2.717 1 34.72 90 HIS A N 1
ATOM 742 C CA . HIS A 1 90 ? -6.754 37.344 1.379 1 34.72 90 HIS A CA 1
ATOM 743 C C . HIS A 1 90 ? -8.18 37.5 0.853 1 34.72 90 HIS A C 1
ATOM 745 O O . HIS A 1 90 ? -9.125 37 1.46 1 34.72 90 HIS A O 1
ATOM 751 N N . SER A 1 91 ? -8.555 38.594 0.182 1 33.25 91 SER A N 1
ATOM 752 C CA . SER A 1 91 ? -9.711 38.812 -0.682 1 33.25 91 SER A CA 1
ATOM 753 C C . SER A 1 91 ? -9.852 37.719 -1.713 1 33.25 91 SER A C 1
ATOM 755 O O . SER A 1 91 ? -8.859 37.281 -2.297 1 33.25 91 SER A O 1
ATOM 757 N N . SER A 1 92 ? -10.844 36.781 -1.567 1 32.5 92 SER A N 1
ATOM 758 C CA . SER A 1 92 ? -11.414 35.656 -2.277 1 32.5 92 SER A CA 1
ATOM 759 C C . SER A 1 92 ? -11.664 35.969 -3.746 1 32.5 92 SER A C 1
ATOM 761 O O . SER A 1 92 ? -12.297 35.219 -4.465 1 32.5 92 SER A O 1
ATOM 763 N N . GLU A 1 93 ? -11.305 37.062 -4.293 1 30.86 93 GLU A N 1
ATOM 764 C CA . GLU A 1 93 ? -11.922 37.438 -5.551 1 30.86 93 GLU A CA 1
ATOM 765 C C . GLU A 1 93 ? -11.414 36.594 -6.711 1 30.86 93 GLU A C 1
ATOM 767 O O . GLU A 1 93 ? -12.062 36.531 -7.758 1 30.86 93 GLU A O 1
ATOM 772 N N . GLY A 1 94 ? -10.32 36 -6.672 1 27.3 94 GLY A N 1
ATOM 773 C CA . GLY A 1 94 ? -9.688 35.844 -7.973 1 27.3 94 GLY A CA 1
ATOM 774 C C . GLY A 1 94 ? -10.203 34.625 -8.742 1 27.3 94 GLY A C 1
ATOM 775 O O . GLY A 1 94 ? -9.641 34.281 -9.773 1 27.3 94 GLY A O 1
ATOM 776 N N . MET A 1 95 ? -10.945 33.688 -8.117 1 34.25 95 MET A N 1
ATOM 777 C CA . MET A 1 95 ? -10.969 32.406 -8.82 1 34.25 95 MET A CA 1
ATOM 778 C C . MET A 1 95 ? -11.875 32.469 -10.047 1 34.25 95 MET A C 1
ATOM 780 O O . MET A 1 95 ? -12.039 31.484 -10.766 1 34.25 95 MET A O 1
ATOM 784 N N . THR A 1 96 ? -12.688 33.469 -10.25 1 30.81 96 THR A N 1
ATOM 785 C CA . THR A 1 96 ? -13.75 33.344 -11.234 1 30.81 96 THR A CA 1
ATOM 786 C C . THR A 1 96 ? -13.172 33.375 -12.656 1 30.81 96 THR A C 1
ATOM 788 O O . THR A 1 96 ? -13.867 33.062 -13.617 1 30.81 96 THR A O 1
ATOM 791 N N . ARG A 1 97 ? -12.117 34.062 -12.844 1 30.81 97 ARG A N 1
ATOM 792 C CA . ARG A 1 97 ? -12.031 34.594 -14.195 1 30.81 97 ARG A CA 1
ATOM 793 C C . ARG A 1 97 ? -11.719 33.5 -15.203 1 30.81 97 ARG A C 1
ATOM 795 O O . ARG A 1 97 ? -11.648 33.75 -16.406 1 30.81 97 ARG A O 1
ATOM 802 N N . ARG A 1 98 ? -11.102 32.375 -14.656 1 29.53 98 ARG A N 1
ATOM 803 C CA . ARG A 1 98 ? -10.305 31.797 -15.742 1 29.53 98 ARG A CA 1
ATOM 804 C C . ARG A 1 98 ? -11.188 31.031 -16.719 1 29.53 98 ARG A C 1
ATOM 806 O O . ARG A 1 98 ? -10.703 30.547 -17.75 1 29.53 98 ARG A O 1
ATOM 813 N N . TRP A 1 99 ? -12.336 30.5 -16.188 1 33.69 99 TRP A N 1
ATOM 814 C CA . TRP A 1 99 ? -12.961 29.578 -17.109 1 33.69 99 TRP A CA 1
ATOM 815 C C . TRP A 1 99 ? -13.609 30.312 -18.281 1 33.69 99 TRP A C 1
ATOM 817 O O . TRP A 1 99 ? -14.391 29.734 -19.047 1 33.69 99 TRP A O 1
ATOM 827 N N . SER A 1 100 ? -13.562 31.656 -18.344 1 27.23 100 SER A N 1
ATOM 828 C CA . SER A 1 100 ? -14.391 32.219 -19.406 1 27.23 100 SER A CA 1
ATOM 829 C C . SER A 1 100 ? -13.898 31.812 -20.781 1 27.23 100 SER A C 1
ATOM 831 O O . SER A 1 100 ? -14.695 31.672 -21.719 1 27.23 100 SER A O 1
ATOM 833 N N . HIS A 1 101 ? -12.68 32.062 -21.078 1 24.56 101 HIS A N 1
ATOM 834 C CA . HIS A 1 101 ? -12.469 32.406 -22.484 1 24.56 101 HIS A CA 1
ATOM 835 C C . HIS A 1 101 ? -12.422 31.141 -23.344 1 24.56 101 HIS A C 1
ATOM 837 O O . HIS A 1 101 ? -12.57 31.219 -24.562 1 24.56 101 HIS A O 1
ATOM 843 N N . CYS A 1 102 ? -12.188 29.859 -22.906 1 25 102 CYS A N 1
ATOM 844 C CA . CYS A 1 102 ? -12.164 29.078 -24.141 1 25 102 CYS A CA 1
ATOM 845 C C . CYS A 1 102 ? -13.562 28.594 -24.516 1 25 102 CYS A C 1
ATOM 847 O O . CYS A 1 102 ? -14.391 28.344 -23.641 1 25 102 CYS A O 1
ATOM 849 N N . MET B 1 1 ? 11.086 -17.625 -4.539 1 46.81 1 MET B N 1
ATOM 850 C CA . MET B 1 1 ? 11.57 -17.391 -5.895 1 46.81 1 MET B CA 1
ATOM 851 C C . MET B 1 1 ? 12 -15.938 -6.074 1 46.81 1 MET B C 1
ATOM 853 O O . MET B 1 1 ? 11.453 -15.047 -5.43 1 46.81 1 MET B O 1
ATOM 857 N N . ALA B 1 2 ? 13.211 -15.812 -6.562 1 52.69 2 ALA B N 1
ATOM 858 C CA . ALA B 1 2 ? 13.812 -14.508 -6.828 1 52.69 2 ALA B CA 1
ATOM 859 C C . ALA B 1 2 ? 12.875 -13.617 -7.637 1 52.69 2 ALA B C 1
ATOM 861 O O . ALA B 1 2 ? 12.102 -14.109 -8.461 1 52.69 2 ALA B O 1
ATOM 862 N N . PRO B 1 3 ? 12.688 -12.32 -7.113 1 62.47 3 PRO B N 1
ATOM 863 C CA . PRO B 1 3 ? 11.922 -11.391 -7.957 1 62.47 3 PRO B CA 1
ATOM 864 C C . PRO B 1 3 ? 12.273 -11.516 -9.438 1 62.47 3 PRO B C 1
ATOM 866 O O . PRO B 1 3 ? 13.352 -12.008 -9.773 1 62.47 3 PRO B O 1
ATOM 869 N N . LEU B 1 4 ? 11.406 -11.375 -10.328 1 67.88 4 LEU B N 1
ATOM 870 C CA . LEU B 1 4 ? 11.695 -11.352 -11.758 1 67.88 4 LEU B CA 1
ATOM 871 C C . LEU B 1 4 ? 13 -10.609 -12.039 1 67.88 4 LEU B C 1
ATOM 873 O O . LEU B 1 4 ? 13.375 -9.703 -11.289 1 67.88 4 LEU B O 1
ATOM 877 N N . PRO B 1 5 ? 13.648 -11.195 -12.961 1 70.25 5 PRO B N 1
ATOM 878 C CA . PRO B 1 5 ? 14.891 -10.508 -13.305 1 70.25 5 PRO B CA 1
ATOM 879 C C . PRO B 1 5 ? 14.711 -8.992 -13.438 1 70.25 5 PRO B C 1
ATOM 881 O O . PRO B 1 5 ? 13.672 -8.539 -13.93 1 70.25 5 PRO B O 1
ATOM 884 N N . GLY B 1 6 ? 15.602 -8.281 -12.797 1 75 6 GLY B N 1
ATOM 885 C CA . GLY B 1 6 ? 15.633 -6.836 -12.953 1 75 6 GLY B CA 1
ATOM 886 C C . GLY B 1 6 ? 15.148 -6.09 -11.727 1 75 6 GLY B C 1
ATOM 887 O O . GLY B 1 6 ? 15.172 -4.859 -11.688 1 75 6 GLY B O 1
ATOM 888 N N . ALA B 1 7 ? 14.633 -6.828 -10.734 1 82.06 7 ALA B N 1
ATOM 889 C CA . ALA B 1 7 ? 14.219 -6.137 -9.516 1 82.06 7 ALA B CA 1
ATOM 890 C C . ALA B 1 7 ? 15.359 -5.297 -8.953 1 82.06 7 ALA B C 1
ATOM 892 O O . ALA B 1 7 ? 15.133 -4.203 -8.422 1 82.06 7 ALA B O 1
ATOM 893 N N . GLU B 1 8 ? 16.5 -5.816 -9.156 1 85.56 8 GLU B N 1
ATOM 894 C CA . GLU B 1 8 ? 17.672 -5.141 -8.609 1 85.56 8 GLU B CA 1
ATOM 895 C C . GLU B 1 8 ? 17.953 -3.832 -9.344 1 85.56 8 GLU B C 1
ATOM 897 O O . GLU B 1 8 ? 18.609 -2.943 -8.812 1 85.56 8 GLU B O 1
ATOM 902 N N . LEU B 1 9 ? 17.406 -3.686 -10.516 1 86.5 9 LEU B N 1
ATOM 903 C CA . LEU B 1 9 ? 17.641 -2.51 -11.344 1 86.5 9 LEU B CA 1
ATOM 904 C C . LEU B 1 9 ? 16.594 -1.441 -11.102 1 86.5 9 LEU B C 1
ATOM 906 O O . LEU B 1 9 ? 16.734 -0.303 -11.555 1 86.5 9 LEU B O 1
ATOM 910 N N . VAL B 1 10 ? 15.641 -1.733 -10.352 1 93.88 10 VAL B N 1
ATOM 911 C CA . VAL B 1 10 ? 14.516 -0.822 -10.172 1 93.88 10 VAL B CA 1
ATOM 912 C C . VAL B 1 10 ? 14.875 0.231 -9.125 1 93.88 10 VAL B C 1
ATOM 914 O O . VAL B 1 10 ? 14.984 -0.079 -7.934 1 93.88 10 VAL B O 1
ATOM 917 N N . GLN B 1 11 ? 15.031 1.495 -9.625 1 92.94 11 GLN B N 1
ATOM 918 C CA . GLN B 1 11 ? 15.422 2.564 -8.711 1 92.94 11 GLN B CA 1
ATOM 919 C C . GLN B 1 11 ? 14.492 3.768 -8.844 1 92.94 11 GLN B C 1
ATOM 921 O O . GLN B 1 11 ? 14.5 4.66 -7.992 1 92.94 11 GLN B O 1
ATOM 926 N N . ARG B 1 12 ? 13.719 3.746 -9.891 1 95.69 12 ARG B N 1
ATOM 927 C CA . ARG B 1 12 ? 12.805 4.852 -10.141 1 95.69 12 ARG B CA 1
ATOM 928 C C . ARG B 1 12 ? 11.359 4.367 -10.164 1 95.69 12 ARG B C 1
ATOM 930 O O . ARG B 1 12 ? 11.086 3.219 -10.523 1 95.69 12 ARG B O 1
ATOM 937 N N . PRO B 1 13 ? 10.469 5.305 -9.789 1 97.56 13 PRO B N 1
ATOM 938 C CA . PRO B 1 13 ? 9.055 4.914 -9.742 1 97.56 13 PRO B CA 1
ATOM 939 C C . PRO B 1 13 ? 8.555 4.332 -11.062 1 97.56 13 PRO B C 1
ATOM 941 O O . PRO B 1 13 ? 7.832 3.332 -11.07 1 97.56 13 PRO B O 1
ATOM 944 N N . LEU B 1 14 ? 8.953 4.949 -12.164 1 96.81 14 LEU B N 1
ATOM 945 C CA . LEU B 1 14 ? 8.484 4.453 -13.453 1 96.81 14 LEU B CA 1
ATOM 946 C C . LEU B 1 14 ? 9.039 3.064 -13.734 1 96.81 14 LEU B C 1
ATOM 948 O O . LEU B 1 14 ? 8.359 2.23 -14.336 1 96.81 14 LEU B O 1
ATOM 952 N N . GLN B 1 15 ? 10.25 2.842 -13.336 1 97.25 15 GLN B N 1
ATOM 953 C CA . GLN B 1 15 ? 10.828 1.508 -13.477 1 97.25 15 GLN B CA 1
ATOM 954 C C . GLN B 1 15 ? 10.078 0.497 -12.609 1 97.25 15 GLN B C 1
ATOM 956 O O . GLN B 1 15 ? 9.836 -0.634 -13.039 1 97.25 15 GLN B O 1
ATOM 961 N N . LEU B 1 16 ? 9.758 0.892 -11.43 1 97.56 16 LEU B N 1
ATOM 962 C CA . LEU B 1 16 ? 8.977 0.046 -10.531 1 97.56 16 LEU B CA 1
ATOM 963 C C . LEU B 1 16 ? 7.629 -0.304 -11.164 1 97.56 16 LEU B C 1
ATOM 965 O O . LEU B 1 16 ? 7.207 -1.464 -11.133 1 97.56 16 LEU B O 1
ATOM 969 N N . TYR B 1 17 ? 7.008 0.72 -11.727 1 97.81 17 TYR B N 1
ATOM 970 C CA . TYR B 1 17 ? 5.699 0.516 -12.336 1 97.81 17 TYR B CA 1
ATOM 971 C C . TYR B 1 17 ? 5.762 -0.56 -13.414 1 97.81 17 TYR B C 1
ATOM 973 O O . TYR B 1 17 ? 4.965 -1.503 -13.406 1 97.81 17 TYR B O 1
ATOM 981 N N . ARG B 1 18 ? 6.688 -0.478 -14.273 1 96.69 18 ARG B N 1
ATOM 982 C CA . ARG B 1 18 ? 6.855 -1.438 -15.359 1 96.69 18 ARG B CA 1
ATOM 983 C C . ARG B 1 18 ? 7.184 -2.826 -14.82 1 96.69 18 ARG B C 1
ATOM 985 O O . ARG B 1 18 ? 6.637 -3.826 -15.289 1 96.69 18 ARG B O 1
ATOM 992 N N . TYR B 1 19 ? 8.086 -2.809 -13.945 1 97.5 19 TYR B N 1
ATOM 993 C CA . TYR B 1 19 ? 8.477 -4.07 -13.328 1 97.5 19 TYR B CA 1
ATOM 994 C C . TYR B 1 19 ? 7.273 -4.789 -12.734 1 97.5 19 TYR B C 1
ATOM 996 O O . TYR B 1 19 ? 7.07 -5.98 -12.977 1 97.5 19 TYR B O 1
ATOM 1004 N N . LEU B 1 20 ? 6.477 -4.07 -12.008 1 97.81 20 LEU B N 1
ATOM 1005 C CA . LEU B 1 20 ? 5.32 -4.672 -11.352 1 97.81 20 LEU B CA 1
ATOM 1006 C C . LEU B 1 20 ? 4.301 -5.152 -12.375 1 97.81 20 LEU B C 1
ATOM 1008 O O . LEU B 1 20 ? 3.695 -6.215 -12.211 1 97.81 20 LEU B O 1
ATOM 1012 N N . LEU B 1 21 ? 4.094 -4.379 -13.398 1 97.75 21 LEU B N 1
ATOM 1013 C CA . LEU B 1 21 ? 3.16 -4.797 -14.438 1 97.75 21 LEU B CA 1
ATOM 1014 C C . LEU B 1 21 ? 3.648 -6.062 -15.133 1 97.75 21 LEU B C 1
ATOM 1016 O O . LEU B 1 21 ? 2.846 -6.934 -15.484 1 97.75 21 LEU B O 1
ATOM 1020 N N . ARG B 1 22 ? 4.961 -6.184 -15.305 1 96.44 22 ARG B N 1
ATOM 1021 C CA . ARG B 1 22 ? 5.512 -7.41 -15.867 1 96.44 22 ARG B CA 1
ATOM 1022 C C . ARG B 1 22 ? 5.297 -8.594 -14.93 1 96.44 22 ARG B C 1
ATOM 1024 O O . ARG B 1 22 ? 4.957 -9.695 -15.375 1 96.44 22 ARG B O 1
ATOM 1031 N N . CYS B 1 23 ? 5.449 -8.391 -13.719 1 95.62 23 CYS B N 1
ATOM 1032 C CA . CYS B 1 23 ? 5.176 -9.438 -12.742 1 95.62 23 CYS B CA 1
ATOM 1033 C C . CYS B 1 23 ? 3.725 -9.898 -12.828 1 95.62 23 CYS B C 1
ATOM 1035 O O . CYS B 1 23 ? 3.447 -11.102 -12.812 1 95.62 23 CYS B O 1
ATOM 1037 N N . CYS B 1 24 ? 2.812 -8.953 -12.906 1 96.69 24 CYS B N 1
ATOM 1038 C CA . CYS B 1 24 ? 1.391 -9.273 -12.969 1 96.69 24 CYS B CA 1
ATOM 1039 C C . CYS B 1 24 ? 1.078 -10.164 -14.164 1 96.69 24 CYS B C 1
ATOM 1041 O O . CYS B 1 24 ? 0.209 -11.031 -14.086 1 96.69 24 CYS B O 1
ATOM 1043 N N . ARG B 1 25 ? 1.778 -10.016 -15.203 1 96.06 25 ARG B N 1
ATOM 1044 C CA . ARG B 1 25 ? 1.538 -10.766 -16.438 1 96.06 25 ARG B CA 1
ATOM 1045 C C . ARG B 1 25 ? 1.889 -12.234 -16.25 1 96.06 25 ARG B C 1
ATOM 1047 O O . ARG B 1 25 ? 1.459 -13.086 -17.031 1 96.06 25 ARG B O 1
ATOM 1054 N N . GLN B 1 26 ? 2.631 -12.531 -15.242 1 94.06 26 GLN B N 1
ATOM 1055 C CA . GLN B 1 26 ? 3.074 -13.898 -15.016 1 94.06 26 GLN B CA 1
ATOM 1056 C C . GLN B 1 26 ? 2.082 -14.664 -14.141 1 94.06 26 GLN B C 1
ATOM 1058 O O . GLN B 1 26 ? 2.234 -15.867 -13.922 1 94.06 26 GLN B O 1
ATOM 1063 N N . LEU B 1 27 ? 1.085 -14.023 -13.641 1 94.44 27 LEU B N 1
ATOM 1064 C CA . LEU B 1 27 ? 0.107 -14.672 -12.766 1 94.44 27 LEU B CA 1
ATOM 1065 C C . LEU B 1 27 ? -0.817 -15.578 -13.57 1 94.44 27 LEU B C 1
ATOM 1067 O O . LEU B 1 27 ? -1.06 -15.336 -14.758 1 94.44 27 LEU B O 1
ATOM 1071 N N . PRO B 1 28 ? -1.359 -16.656 -12.977 1 93.5 28 PRO B N 1
ATOM 1072 C CA . PRO B 1 28 ? -1.947 -17.781 -13.711 1 93.5 28 PRO B CA 1
ATOM 1073 C C . PRO B 1 28 ? -3.283 -17.438 -14.359 1 93.5 28 PRO B C 1
ATOM 1075 O O . PRO B 1 28 ? -3.607 -17.953 -15.43 1 93.5 28 PRO B O 1
ATOM 1078 N N . THR B 1 29 ? -4.188 -16.672 -13.742 1 94.19 29 THR B N 1
ATOM 1079 C CA . THR B 1 29 ? -5.508 -16.391 -14.297 1 94.19 29 THR B CA 1
ATOM 1080 C C . THR B 1 29 ? -5.66 -14.906 -14.609 1 94.19 29 THR B C 1
ATOM 1082 O O . THR B 1 29 ? -5.016 -14.07 -13.977 1 94.19 29 THR B O 1
ATOM 1085 N N . LYS B 1 30 ? -6.477 -14.633 -15.586 1 96.56 30 LYS B N 1
ATOM 1086 C CA . LYS B 1 30 ? -6.746 -13.25 -15.969 1 96.56 30 LYS B CA 1
ATOM 1087 C C . LYS B 1 30 ? -7.332 -12.461 -14.797 1 96.56 30 LYS B C 1
ATOM 1089 O O . LYS B 1 30 ? -7.016 -11.281 -14.617 1 96.56 30 LYS B O 1
ATOM 1094 N N . GLY B 1 31 ? -8.188 -13.102 -14.062 1 95.56 31 GLY B N 1
ATOM 1095 C CA . GLY B 1 31 ? -8.781 -12.438 -12.906 1 95.56 31 GLY B CA 1
ATOM 1096 C C . GLY B 1 31 ? -7.746 -11.969 -11.898 1 95.56 31 GLY B C 1
ATOM 1097 O O . GLY B 1 31 ? -7.812 -10.836 -11.414 1 95.56 31 GLY B O 1
ATOM 1098 N N . ILE B 1 32 ? -6.844 -12.852 -11.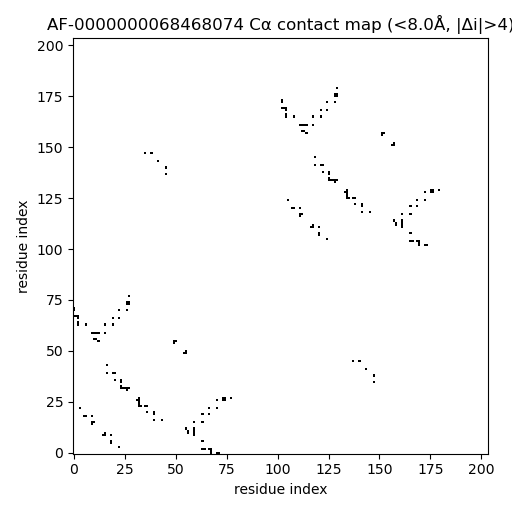695 1 94.12 32 ILE B N 1
ATOM 1099 C CA . ILE B 1 32 ? -5.797 -12.523 -10.742 1 94.12 32 ILE B CA 1
ATOM 1100 C C . ILE B 1 32 ? -4.875 -11.453 -11.328 1 94.12 32 ILE B C 1
ATOM 1102 O O . ILE B 1 32 ? -4.48 -10.516 -10.633 1 94.12 32 ILE B O 1
ATOM 1106 N N . GLN B 1 33 ? -4.547 -11.586 -12.57 1 96.94 33 GLN B N 1
ATOM 1107 C CA . GLN B 1 33 ? -3.736 -10.578 -13.242 1 96.94 33 GLN B CA 1
ATOM 1108 C C . GLN B 1 33 ? -4.383 -9.195 -13.141 1 96.94 33 GLN B C 1
ATOM 1110 O O . GLN B 1 33 ? -3.723 -8.227 -12.766 1 96.94 33 GLN B O 1
ATOM 1115 N N . GLU B 1 34 ? -5.609 -9.117 -13.422 1 97.5 34 GLU B N 1
ATOM 1116 C CA . GLU B 1 34 ? -6.324 -7.844 -13.414 1 97.5 34 GLU B CA 1
ATOM 1117 C C . GLU B 1 34 ? -6.406 -7.266 -12.008 1 97.5 34 GLU B C 1
ATOM 1119 O O . GLU B 1 34 ? -6.281 -6.055 -11.82 1 97.5 34 GLU B O 1
ATOM 1124 N N . HIS B 1 35 ? -6.625 -8.148 -11.07 1 95.38 35 HIS B N 1
ATOM 1125 C CA . HIS B 1 35 ? -6.676 -7.711 -9.68 1 95.38 35 HIS B CA 1
ATOM 1126 C C . HIS B 1 35 ? -5.375 -7.023 -9.266 1 95.38 35 HIS B C 1
ATOM 1128 O O . HIS B 1 35 ? -5.398 -5.898 -8.766 1 95.38 35 HIS B O 1
ATOM 1134 N N . TYR B 1 36 ? -4.344 -7.602 -9.609 1 96.12 36 TYR B N 1
ATOM 1135 C CA . TYR B 1 36 ? -3.072 -7.062 -9.141 1 96.12 36 TYR B CA 1
ATOM 1136 C C . TYR B 1 36 ? -2.607 -5.914 -10.031 1 96.12 36 TYR B C 1
ATOM 1138 O O . TYR B 1 36 ? -1.975 -4.969 -9.555 1 96.12 36 TYR B O 1
ATOM 1146 N N . LYS B 1 37 ? -2.924 -5.902 -11.273 1 97.94 37 LYS B N 1
ATOM 1147 C CA . LYS B 1 37 ? -2.689 -4.723 -12.102 1 97.94 37 LYS B CA 1
ATOM 1148 C C . LYS B 1 37 ? -3.404 -3.5 -11.531 1 97.94 37 LYS B C 1
ATOM 1150 O O . LYS B 1 37 ? -2.828 -2.41 -11.469 1 97.94 37 LYS B O 1
ATOM 1155 N N . HIS B 1 38 ? -4.582 -3.75 -11.125 1 97.5 38 HIS B N 1
ATOM 1156 C CA . HIS B 1 38 ? -5.359 -2.682 -10.508 1 97.5 38 HIS B CA 1
ATOM 1157 C C . HIS B 1 38 ? -4.688 -2.184 -9.227 1 97.5 38 HIS B C 1
ATOM 1159 O O . HIS B 1 38 ? -4.578 -0.974 -9.016 1 97.5 38 HIS B O 1
ATOM 1165 N N . ALA B 1 39 ? -4.254 -3.086 -8.453 1 97 39 ALA B N 1
ATOM 1166 C CA . ALA B 1 39 ? -3.564 -2.742 -7.215 1 97 39 ALA B CA 1
ATOM 1167 C C . ALA B 1 39 ? -2.324 -1.896 -7.488 1 97 39 ALA B C 1
ATOM 1169 O O . ALA B 1 39 ? -2.068 -0.913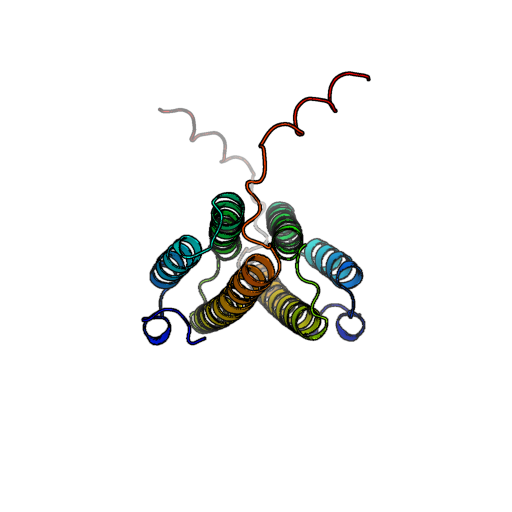 -6.789 1 97 39 ALA B O 1
ATOM 1170 N N . VAL B 1 40 ? -1.564 -2.223 -8.469 1 97.94 40 VAL B N 1
ATOM 1171 C CA . VAL B 1 40 ? -0.368 -1.481 -8.852 1 97.94 40 VAL B CA 1
ATOM 1172 C C . VAL B 1 40 ? -0.746 -0.053 -9.234 1 97.94 40 VAL B C 1
ATOM 1174 O O . VAL B 1 40 ? -0.131 0.907 -8.766 1 97.94 40 VAL B O 1
ATOM 1177 N N . ARG B 1 41 ? -1.76 0.096 -10.023 1 97.5 41 ARG B N 1
ATOM 1178 C CA . ARG B 1 41 ? -2.203 1.411 -10.477 1 97.5 41 ARG B CA 1
ATOM 1179 C C . ARG B 1 41 ? -2.664 2.266 -9.297 1 97.5 41 ARG B C 1
ATOM 1181 O O . ARG B 1 41 ? -2.33 3.449 -9.219 1 97.5 41 ARG B O 1
ATOM 1188 N N . GLN B 1 42 ? -3.422 1.623 -8.484 1 96 42 GLN B N 1
ATOM 1189 C CA . GLN B 1 42 ? -3.898 2.338 -7.305 1 96 42 GLN B CA 1
ATOM 1190 C C . GLN B 1 42 ? -2.734 2.773 -6.418 1 96 42 GLN B C 1
ATOM 1192 O O . GLN B 1 42 ? -2.73 3.891 -5.895 1 96 42 GLN B O 1
ATOM 1197 N N . GLY B 1 43 ? -1.708 1.864 -6.277 1 96.81 43 GLY B N 1
ATOM 1198 C CA . GLY B 1 43 ? -0.524 2.209 -5.508 1 96.81 43 GLY B CA 1
ATOM 1199 C C . GLY B 1 43 ? 0.213 3.418 -6.055 1 96.81 43 GLY B C 1
ATOM 1200 O O . GLY B 1 43 ? 0.628 4.293 -5.293 1 96.81 43 GLY B O 1
ATOM 1201 N N . PHE B 1 44 ? 0.354 3.516 -7.281 1 96.94 44 PHE B N 1
ATOM 1202 C CA . PHE B 1 44 ? 1.045 4.637 -7.906 1 96.94 44 PHE B CA 1
ATOM 1203 C C . PHE B 1 44 ? 0.262 5.93 -7.715 1 96.94 44 PHE B C 1
ATOM 1205 O O . PHE B 1 44 ? 0.85 6.992 -7.492 1 96.94 44 PHE B O 1
ATOM 1212 N N . ARG B 1 45 ? -0.989 5.828 -7.73 1 93.56 45 ARG B N 1
ATOM 1213 C CA . ARG B 1 45 ? -1.814 7.016 -7.52 1 93.56 45 ARG B CA 1
ATOM 1214 C C . ARG B 1 45 ? -1.676 7.531 -6.094 1 93.56 45 ARG B C 1
ATOM 1216 O O . ARG B 1 45 ? -1.56 8.742 -5.875 1 93.56 45 ARG B O 1
ATOM 1223 N N . VAL B 1 46 ? -1.625 6.637 -5.176 1 93.38 46 VAL B N 1
ATOM 1224 C CA . VAL B 1 46 ? -1.575 6.969 -3.758 1 93.38 46 VAL B CA 1
ATOM 1225 C C . VAL B 1 46 ? -0.24 7.637 -3.43 1 93.38 46 VAL B C 1
ATOM 1227 O O . VAL B 1 46 ? -0.18 8.547 -2.6 1 93.38 46 VAL B O 1
ATOM 1230 N N . HIS B 1 47 ? 0.819 7.266 -4.113 1 92.44 47 HIS B N 1
ATOM 1231 C CA . HIS B 1 47 ? 2.16 7.734 -3.779 1 92.44 47 HIS B CA 1
ATOM 1232 C C . HIS B 1 47 ? 2.645 8.773 -4.785 1 92.44 47 HIS B C 1
ATOM 1234 O O . HIS B 1 47 ? 3.834 9.094 -4.824 1 92.44 47 HIS B O 1
ATOM 1240 N N . SER B 1 48 ? 1.736 9.305 -5.559 1 93.38 48 SER B N 1
ATOM 1241 C CA . SER B 1 48 ? 2.113 10.203 -6.645 1 93.38 48 SER B CA 1
ATOM 1242 C C . SER B 1 48 ? 2.689 11.508 -6.105 1 93.38 48 SER B C 1
ATOM 1244 O O . SER B 1 48 ? 3.424 12.203 -6.812 1 93.38 48 SER B O 1
ATOM 1246 N N . ASP B 1 49 ? 2.424 11.82 -4.812 1 87.56 49 ASP B N 1
ATOM 1247 C CA . ASP B 1 49 ? 2.873 13.086 -4.242 1 87.56 49 ASP B CA 1
ATOM 1248 C C . ASP B 1 49 ? 4.164 12.906 -3.447 1 87.56 49 ASP B C 1
ATOM 1250 O O . ASP B 1 49 ? 4.672 13.859 -2.854 1 87.56 49 ASP B O 1
ATOM 1254 N N . GLU B 1 50 ? 4.68 11.727 -3.449 1 93.56 50 GLU B N 1
ATOM 1255 C CA . GLU B 1 50 ? 5.918 11.477 -2.719 1 93.56 50 GLU B CA 1
ATOM 1256 C C . GLU B 1 50 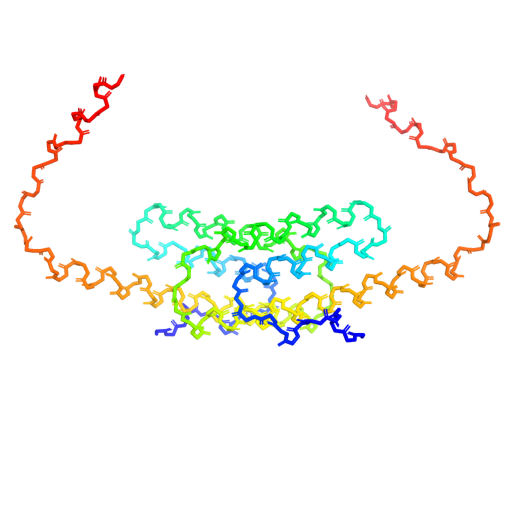? 7.125 12 -3.484 1 93.56 50 GLU B C 1
ATOM 1258 O O . GLU B 1 50 ? 7.359 11.609 -4.629 1 93.56 50 GLU B O 1
ATOM 1263 N N . ASP B 1 51 ? 7.93 12.945 -2.838 1 92.06 51 ASP B N 1
ATOM 1264 C CA . ASP B 1 51 ? 9.055 13.555 -3.535 1 92.06 51 ASP B CA 1
ATOM 1265 C C . ASP B 1 51 ? 10.367 13.312 -2.783 1 92.06 51 ASP B C 1
ATOM 1267 O O . ASP B 1 51 ? 11.445 13.641 -3.281 1 92.06 51 ASP B O 1
ATOM 1271 N N . ASN B 1 52 ? 10.344 12.797 -1.644 1 95.31 52 ASN B N 1
ATOM 1272 C CA . ASN B 1 52 ? 11.539 12.5 -0.872 1 95.31 52 ASN B CA 1
ATOM 1273 C C . ASN B 1 52 ? 12.242 11.242 -1.39 1 95.31 52 ASN B C 1
ATOM 1275 O O . ASN B 1 52 ? 11.664 10.156 -1.391 1 95.31 52 ASN B O 1
ATOM 1279 N N . PRO B 1 53 ? 13.492 11.398 -1.854 1 96.44 53 PRO B N 1
ATOM 1280 C CA . PRO B 1 53 ? 14.172 10.266 -2.488 1 96.44 53 PRO B CA 1
ATOM 1281 C C . PRO B 1 53 ? 14.32 9.07 -1.555 1 96.44 53 PRO B C 1
ATOM 1283 O O . PRO B 1 53 ? 14.227 7.922 -1.998 1 96.44 53 PRO B O 1
ATOM 1286 N N . GLU B 1 54 ? 14.578 9.328 -0.343 1 96.62 54 GLU B N 1
ATOM 1287 C CA . GLU B 1 54 ? 14.703 8.227 0.607 1 96.62 54 GLU B CA 1
ATOM 1288 C C . GLU B 1 54 ? 13.383 7.484 0.771 1 96.62 54 GLU B C 1
ATOM 1290 O O . GLU B 1 54 ? 13.352 6.254 0.787 1 96.62 54 GLU B O 1
ATOM 1295 N N . ARG B 1 55 ? 12.352 8.289 0.886 1 95.81 55 ARG B N 1
ATOM 1296 C CA . ARG B 1 55 ? 11.031 7.691 1.029 1 95.81 55 ARG B CA 1
ATOM 1297 C C . ARG B 1 55 ? 10.641 6.914 -0.222 1 95.81 55 ARG B C 1
ATOM 1299 O O . ARG B 1 55 ? 10.078 5.82 -0.13 1 95.81 55 ARG B O 1
ATOM 1306 N N . ILE B 1 56 ? 11 7.406 -1.364 1 97.31 56 ILE B N 1
ATOM 1307 C CA . ILE B 1 56 ? 10.711 6.738 -2.629 1 97.31 56 ILE B CA 1
ATOM 1308 C C . ILE B 1 56 ? 11.453 5.406 -2.688 1 97.31 56 ILE B C 1
ATOM 1310 O O . ILE B 1 56 ? 10.875 4.387 -3.078 1 97.31 56 ILE B O 1
ATOM 1314 N N . GLN B 1 57 ? 12.648 5.465 -2.254 1 97.44 57 GLN B N 1
ATOM 1315 C CA . GLN B 1 57 ? 13.422 4.227 -2.26 1 97.44 57 GLN B CA 1
ATOM 1316 C C . GLN B 1 57 ? 12.82 3.199 -1.307 1 97.44 57 GLN B C 1
ATOM 1318 O O . GLN B 1 57 ? 12.805 2.002 -1.605 1 97.44 57 GLN B O 1
ATOM 1323 N N . GLN B 1 58 ? 12.344 3.557 -0.117 1 96.94 58 GLN B N 1
ATOM 1324 C CA . GLN B 1 58 ? 11.664 2.67 0.823 1 96.94 58 GLN B CA 1
ATOM 1325 C C . GLN B 1 58 ? 10.414 2.055 0.198 1 96.94 58 GLN B C 1
ATOM 1327 O O . GLN B 1 58 ? 10.18 0.853 0.332 1 96.94 58 GLN B O 1
ATOM 1332 N N . ILE B 1 59 ? 9.703 2.852 -0.486 1 96.75 59 ILE B N 1
ATOM 1333 C CA . ILE B 1 59 ? 8.484 2.393 -1.137 1 96.75 59 ILE B CA 1
ATOM 1334 C C . ILE B 1 59 ? 8.828 1.364 -2.213 1 96.75 59 ILE B C 1
ATOM 1336 O O . ILE B 1 59 ? 8.195 0.31 -2.299 1 96.75 59 ILE B O 1
ATOM 1340 N N . ILE B 1 60 ? 9.844 1.649 -2.979 1 97.5 60 ILE B N 1
ATOM 1341 C CA . ILE B 1 60 ? 10.258 0.745 -4.043 1 97.5 60 ILE B CA 1
ATOM 1342 C C . ILE B 1 60 ? 10.656 -0.604 -3.451 1 97.5 60 ILE B C 1
ATOM 1344 O O . ILE B 1 60 ? 10.203 -1.652 -3.916 1 97.5 60 ILE B O 1
ATOM 1348 N N . LYS B 1 61 ? 11.383 -0.576 -2.455 1 96.25 61 LYS B N 1
ATOM 1349 C CA . LYS B 1 61 ? 11.852 -1.806 -1.824 1 96.25 61 LYS B CA 1
ATOM 1350 C C . LYS B 1 61 ? 10.688 -2.627 -1.28 1 96.25 61 LYS B C 1
ATOM 1352 O O . LYS B 1 61 ? 10.602 -3.832 -1.527 1 96.25 61 LYS B O 1
ATOM 1357 N N . ARG B 1 62 ? 9.828 -2.014 -0.597 1 95.25 62 ARG B N 1
ATOM 1358 C CA . ARG B 1 62 ? 8.672 -2.699 -0.02 1 95.25 62 ARG B CA 1
ATOM 1359 C C . ARG B 1 62 ? 7.773 -3.266 -1.11 1 95.25 62 ARG B C 1
ATOM 1361 O O . ARG B 1 62 ? 7.242 -4.367 -0.972 1 95.25 62 ARG B O 1
ATOM 1368 N N . ALA B 1 63 ? 7.629 -2.486 -2.189 1 96.81 63 ALA B N 1
ATOM 1369 C CA . ALA B 1 63 ? 6.777 -2.938 -3.285 1 96.81 63 ALA B CA 1
ATOM 1370 C C . ALA B 1 63 ? 7.352 -4.188 -3.947 1 96.81 63 ALA B C 1
ATOM 1372 O O . ALA B 1 63 ? 6.613 -5.113 -4.289 1 96.81 63 ALA B O 1
ATOM 1373 N N . ILE B 1 64 ? 8.602 -4.184 -4.102 1 96.62 64 ILE B N 1
ATOM 1374 C CA . ILE B 1 64 ? 9.266 -5.32 -4.73 1 96.62 64 ILE B CA 1
ATOM 1375 C C . ILE B 1 64 ? 9.18 -6.535 -3.811 1 96.62 64 ILE B C 1
ATOM 1377 O O . ILE B 1 64 ? 8.914 -7.652 -4.266 1 96.62 64 ILE B O 1
ATOM 1381 N N . GLU B 1 65 ? 9.391 -6.383 -2.545 1 94.62 65 GLU B N 1
ATOM 1382 C CA . GLU B 1 65 ? 9.25 -7.461 -1.573 1 94.62 65 GLU B CA 1
ATOM 1383 C C . GLU B 1 65 ? 7.84 -8.047 -1.598 1 94.62 65 GLU B C 1
ATOM 1385 O O . GLU B 1 65 ? 7.668 -9.266 -1.57 1 94.62 65 GLU B O 1
ATOM 1390 N N . ASP B 1 66 ? 6.883 -7.211 -1.631 1 94.81 66 ASP B N 1
ATOM 1391 C CA . ASP B 1 66 ? 5.488 -7.645 -1.66 1 94.81 66 ASP B CA 1
ATOM 1392 C C . ASP B 1 66 ? 5.18 -8.414 -2.943 1 94.81 66 ASP B C 1
ATOM 1394 O O . ASP B 1 66 ? 4.469 -9.422 -2.914 1 94.81 66 ASP B O 1
ATOM 1398 N N . ALA B 1 67 ? 5.695 -7.902 -4.012 1 95.88 67 ALA B N 1
ATOM 1399 C CA . ALA B 1 67 ? 5.492 -8.594 -5.285 1 95.88 67 ALA B CA 1
ATOM 1400 C C . ALA B 1 67 ? 6.102 -9.992 -5.25 1 95.88 67 ALA B C 1
ATOM 1402 O O . ALA B 1 67 ? 5.469 -10.961 -5.676 1 95.88 67 ALA B O 1
ATOM 1403 N N . ASP B 1 68 ? 7.25 -10.055 -4.695 1 93.56 68 ASP B N 1
ATOM 1404 C CA . ASP B 1 68 ? 7.91 -11.344 -4.559 1 93.56 68 ASP B CA 1
ATOM 1405 C C . ASP B 1 68 ? 7.07 -12.305 -3.719 1 93.56 68 ASP B C 1
ATOM 1407 O O . ASP B 1 68 ? 6.914 -13.477 -4.074 1 93.56 68 ASP B O 1
ATOM 1411 N N . TRP B 1 69 ? 6.629 -11.867 -2.666 1 93.69 69 TRP B N 1
ATOM 1412 C CA . TRP B 1 69 ? 5.801 -12.688 -1.791 1 93.69 69 TRP B CA 1
ATOM 1413 C C . TRP B 1 69 ? 4.543 -13.156 -2.518 1 93.69 69 TRP B C 1
ATOM 1415 O O . TRP B 1 69 ? 4.184 -14.336 -2.441 1 93.69 69 TRP B O 1
ATOM 1425 N N . ILE B 1 70 ? 3.865 -12.273 -3.203 1 92.88 70 ILE B N 1
ATOM 1426 C CA . ILE B 1 70 ? 2.623 -12.594 -3.9 1 92.88 70 ILE B CA 1
ATOM 1427 C C . ILE B 1 70 ? 2.896 -13.609 -5.004 1 92.88 70 ILE B C 1
ATOM 1429 O O . ILE B 1 70 ? 2.125 -14.555 -5.191 1 92.88 70 ILE B O 1
ATOM 1433 N N . MET B 1 71 ? 3.932 -13.383 -5.758 1 93.06 71 MET B N 1
ATOM 1434 C CA . MET B 1 71 ? 4.297 -14.305 -6.828 1 93.06 71 MET B CA 1
ATOM 1435 C C . MET B 1 71 ? 4.523 -15.711 -6.281 1 93.06 71 MET B C 1
ATOM 1437 O O . MET B 1 71 ? 4.016 -16.688 -6.84 1 93.06 71 MET B O 1
ATOM 1441 N N . ASN B 1 72 ? 5.188 -15.742 -5.23 1 91.62 72 ASN B N 1
ATOM 1442 C CA . ASN B 1 72 ? 5.473 -17.031 -4.621 1 91.62 72 ASN B CA 1
ATOM 1443 C C . ASN B 1 72 ? 4.207 -17.688 -4.066 1 91.62 72 ASN B C 1
ATOM 1445 O O . ASN B 1 72 ? 3.994 -18.891 -4.234 1 91.62 72 ASN B O 1
ATOM 1449 N N . LYS B 1 73 ? 3.441 -16.938 -3.439 1 90.81 73 LYS B N 1
ATOM 1450 C CA . LYS B 1 73 ? 2.207 -17.453 -2.857 1 90.81 73 LYS B CA 1
ATOM 1451 C C . LYS B 1 73 ? 1.267 -17.969 -3.938 1 90.81 73 LYS B C 1
ATOM 1453 O O . LYS B 1 73 ? 0.743 -19.078 -3.826 1 90.81 73 LYS B O 1
ATOM 1458 N N . VAL B 1 74 ? 1.072 -17.203 -4.973 1 90.31 74 VAL B N 1
ATOM 1459 C CA . VAL B 1 74 ? 0.07 -17.484 -5.996 1 90.31 74 VAL B CA 1
ATOM 1460 C C . VAL B 1 74 ? 0.558 -18.609 -6.902 1 90.31 74 VAL B C 1
ATOM 1462 O O . VAL B 1 74 ? -0.21 -19.5 -7.258 1 90.31 74 VAL B O 1
ATOM 1465 N N . LEU B 1 75 ? 1.782 -18.578 -7.164 1 86.31 75 LEU B N 1
ATOM 1466 C CA . LEU B 1 75 ? 2.326 -19.594 -8.062 1 86.31 75 LEU B CA 1
ATOM 1467 C C . LEU B 1 75 ? 2.457 -20.938 -7.352 1 86.31 75 LEU B C 1
ATOM 1469 O O . LEU B 1 75 ? 2.271 -21.984 -7.965 1 86.31 75 LEU B O 1
ATOM 1473 N N . ARG B 1 76 ? 2.715 -20.938 -6.141 1 84.56 76 ARG B N 1
ATOM 1474 C CA . ARG B 1 76 ? 2.762 -22.156 -5.359 1 84.56 76 ARG B CA 1
ATOM 1475 C C . ARG B 1 76 ? 1.37 -22.766 -5.211 1 84.56 76 ARG B C 1
ATOM 1477 O O . ARG B 1 76 ? 1.202 -23.984 -5.32 1 84.56 76 ARG B O 1
ATOM 1484 N N . THR B 1 77 ? 0.381 -22.016 -4.93 1 83.12 77 THR B N 1
ATOM 1485 C CA . THR B 1 77 ? -0.987 -22.484 -4.746 1 83.12 77 THR B CA 1
ATOM 1486 C C . THR B 1 77 ? -1.543 -23.047 -6.055 1 83.12 77 THR B C 1
ATOM 1488 O O . THR B 1 77 ? -2.299 -24.031 -6.043 1 83.12 77 THR B O 1
ATOM 1491 N N . SER B 1 78 ? -1.168 -22.469 -7.16 1 82.69 78 SER B N 1
ATOM 1492 C CA . SER B 1 78 ? -1.603 -22.953 -8.469 1 82.69 78 SER B CA 1
ATOM 1493 C C . SER B 1 78 ? -0.982 -24.312 -8.789 1 82.69 78 SER B C 1
ATOM 1495 O O . SER B 1 78 ? -1.646 -25.188 -9.344 1 82.69 78 SER B O 1
ATOM 1497 N N . ARG B 1 79 ? 0.186 -24.562 -8.344 1 77.81 79 ARG B N 1
ATOM 1498 C CA . ARG B 1 79 ? 0.877 -25.828 -8.555 1 77.81 79 ARG B CA 1
ATOM 1499 C C . ARG B 1 79 ? 0.288 -26.938 -7.676 1 77.81 79 ARG B C 1
ATOM 1501 O O . ARG B 1 79 ? 0.146 -28.078 -8.117 1 77.81 79 ARG B O 1
ATOM 1508 N N . GLN B 1 80 ? -0.142 -26.531 -6.484 1 74 80 GLN B N 1
ATOM 1509 C CA . GLN B 1 80 ? -0.753 -27.5 -5.582 1 74 80 GLN B CA 1
ATOM 1510 C C . GLN B 1 80 ? -2.164 -27.859 -6.039 1 74 80 GLN B C 1
ATOM 1512 O O . GLN B 1 80 ? -2.6 -29 -5.883 1 74 80 GLN B O 1
ATOM 1517 N N . GLY B 1 81 ? -2.957 -26.906 -6.516 1 64.56 81 GLY B N 1
ATOM 1518 C CA . GLY B 1 81 ? -4.258 -27.203 -7.09 1 64.56 81 GLY B CA 1
ATOM 1519 C C . GLY B 1 81 ? -4.18 -28.047 -8.352 1 64.56 81 GLY B C 1
ATOM 1520 O O . GLY B 1 81 ? -5.043 -28.891 -8.594 1 64.56 81 GLY B O 1
ATOM 1521 N N . ASP B 1 82 ? -3.305 -27.828 -9.234 1 60.53 82 ASP B N 1
ATOM 1522 C CA . ASP B 1 82 ? -3.092 -28.641 -10.43 1 60.53 82 ASP B CA 1
ATOM 1523 C C . ASP B 1 82 ? -2.684 -30.062 -10.047 1 60.53 82 ASP B C 1
ATOM 1525 O O . ASP B 1 82 ? -3.098 -31.031 -10.695 1 60.53 82 ASP B O 1
ATOM 1529 N N . ARG B 1 83 ? -1.917 -30.281 -8.953 1 54.91 83 ARG B N 1
ATOM 1530 C CA . ARG B 1 83 ? -1.548 -31.641 -8.547 1 54.91 83 ARG B CA 1
ATOM 1531 C C . ARG B 1 83 ? -2.752 -32.406 -8 1 54.91 83 ARG B C 1
ATOM 1533 O O . ARG B 1 83 ? -2.859 -33.625 -8.164 1 54.91 83 ARG B O 1
ATOM 1540 N N . LYS B 1 84 ? -3.723 -31.766 -7.375 1 55.38 84 LYS B N 1
ATOM 1541 C CA . LYS B 1 84 ? -4.871 -32.5 -6.844 1 55.38 84 LYS B CA 1
ATOM 1542 C C . LYS B 1 84 ? -5.961 -32.656 -7.902 1 55.38 84 LYS B C 1
ATOM 1544 O O . LYS B 1 84 ? -7.008 -33.25 -7.641 1 55.38 84 LYS B O 1
ATOM 1549 N N . LEU B 1 85 ? -6.105 -31.844 -8.891 1 49.34 85 LEU B N 1
ATOM 1550 C CA . LEU B 1 85 ? -7.086 -32.219 -9.906 1 49.34 85 LEU B CA 1
ATOM 1551 C C . LEU B 1 85 ? -6.668 -33.5 -10.633 1 49.34 85 LEU B C 1
ATOM 1553 O O . LEU B 1 85 ? -5.59 -33.562 -11.227 1 49.34 85 LEU B O 1
ATOM 1557 N N . PRO B 1 86 ? -7.094 -34.656 -10.43 1 45.41 86 PRO B N 1
ATOM 1558 C CA . PRO B 1 86 ? -6.988 -35.75 -11.398 1 45.41 86 PRO B CA 1
ATOM 1559 C C . PRO B 1 86 ? -7.391 -35.344 -12.812 1 45.41 86 PRO B C 1
ATOM 1561 O O . PRO B 1 86 ? -8.164 -34.406 -12.984 1 45.41 86 PRO B O 1
ATOM 1564 N N . ARG B 1 87 ? -6.566 -35.562 -14.031 1 43.41 87 ARG B N 1
ATOM 1565 C CA . ARG B 1 87 ? -6.91 -35.344 -15.43 1 43.41 87 ARG B CA 1
ATOM 1566 C C . ARG B 1 87 ? -8.391 -35.594 -15.688 1 43.41 87 ARG B C 1
ATOM 1568 O O . ARG B 1 87 ? -8.75 -36.5 -16.438 1 43.41 87 ARG B O 1
ATOM 1575 N N . GLY B 1 88 ? -9.305 -35.719 -14.859 1 37.69 88 GLY B N 1
ATOM 1576 C CA . GLY B 1 88 ? -10.656 -36 -15.336 1 37.69 88 GLY B CA 1
ATOM 1577 C C . GLY B 1 88 ? -11.211 -34.844 -16.172 1 37.69 88 GLY B C 1
ATOM 1578 O O . GLY B 1 88 ? -10.812 -33.688 -16.016 1 37.69 88 GLY B O 1
ATOM 1579 N N . HIS B 1 89 ? -11.758 -35.062 -17.531 1 37.84 89 HIS B N 1
ATOM 1580 C CA . HIS B 1 89 ? -12.523 -34.312 -18.516 1 37.84 89 HIS B CA 1
ATOM 1581 C C . HIS B 1 89 ? -13.625 -33.5 -17.844 1 37.84 89 HIS B C 1
ATOM 1583 O O . HIS B 1 89 ? -14.539 -34.062 -17.234 1 37.84 89 HIS B O 1
ATOM 1589 N N . HIS B 1 90 ? -13.359 -32.5 -17.219 1 34.28 90 HIS B N 1
ATOM 1590 C CA . HIS B 1 90 ? -14.383 -31.688 -16.578 1 34.28 90 HIS B CA 1
ATOM 1591 C C . HIS B 1 90 ? -15.367 -31.156 -17.625 1 34.28 90 HIS B C 1
ATOM 1593 O O . HIS B 1 90 ? -14.977 -30.453 -18.547 1 34.28 90 HIS B O 1
ATOM 1599 N N . SER B 1 91 ? -16.469 -31.859 -17.969 1 33.75 91 SER B N 1
ATOM 1600 C CA . SER B 1 91 ? -17.688 -31.422 -18.625 1 33.75 91 SER B CA 1
ATOM 1601 C C . SER B 1 91 ? -18.25 -30.172 -17.953 1 33.75 91 SER B C 1
ATOM 1603 O O . SER B 1 91 ? -18.328 -30.109 -16.734 1 33.75 91 SER B O 1
ATOM 1605 N N . SER B 1 92 ? -18.094 -28.984 -18.547 1 32.72 92 SER B N 1
ATOM 1606 C CA . SER B 1 92 ? -18.484 -27.594 -18.344 1 32.72 92 SER B CA 1
ATOM 1607 C C . SER B 1 92 ? -19.984 -27.469 -18.078 1 32.72 92 SER B C 1
ATOM 1609 O O . SER B 1 92 ? -20.531 -26.375 -18.109 1 32.72 92 SER B O 1
ATOM 1611 N N . GLU B 1 93 ? -20.719 -28.453 -17.859 1 30.83 93 GLU B N 1
ATOM 1612 C CA . GLU B 1 93 ? -22.172 -28.297 -17.969 1 30.83 93 GLU B CA 1
ATOM 1613 C C . GLU B 1 93 ? -22.719 -27.469 -16.797 1 30.83 93 GLU B C 1
ATOM 1615 O O . GLU B 1 93 ? -23.828 -26.938 -16.875 1 30.83 93 GLU B O 1
ATOM 1620 N N . GLY B 1 94 ? -22.125 -27.391 -15.688 1 27.14 94 GLY B N 1
ATOM 1621 C CA . GLY B 1 94 ? -23.016 -27.25 -14.547 1 27.14 94 GLY B CA 1
ATOM 1622 C C . GLY B 1 94 ? -23.438 -25.812 -14.305 1 27.14 94 GLY B C 1
ATOM 1623 O O . GLY B 1 94 ? -24.031 -25.5 -13.266 1 27.14 94 GLY B O 1
ATOM 1624 N N . MET B 1 95 ? -22.812 -24.781 -14.93 1 34.38 95 MET B N 1
ATOM 1625 C CA . MET B 1 95 ? -22.969 -23.516 -14.227 1 34.38 95 MET B CA 1
ATOM 1626 C C . MET B 1 95 ? -24.359 -22.938 -14.453 1 34.38 95 MET B C 1
ATOM 1628 O O . MET B 1 95 ? -24.672 -21.844 -13.977 1 34.38 95 MET B O 1
ATOM 1632 N N . THR B 1 96 ? -25.172 -23.438 -15.328 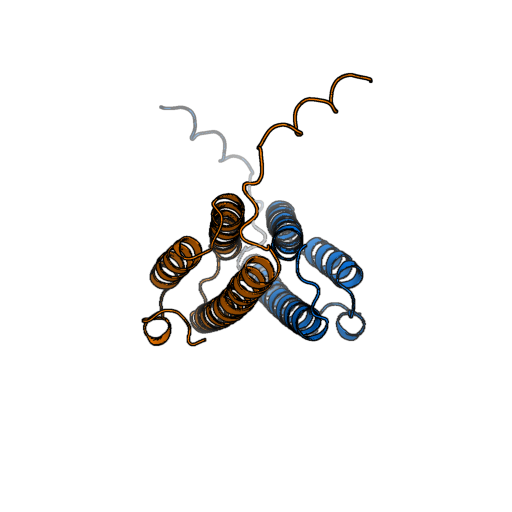1 30.7 96 THR B N 1
ATOM 1633 C CA . THR B 1 96 ? -26.344 -22.656 -15.727 1 30.7 96 THR B CA 1
ATOM 1634 C C . THR B 1 96 ? -27.375 -22.609 -14.594 1 30.7 96 THR B C 1
ATOM 1636 O O . THR B 1 96 ? -28.328 -21.844 -14.656 1 30.7 96 THR B O 1
ATOM 1639 N N . ARG B 1 97 ? -27.422 -23.625 -13.805 1 30.75 97 ARG B N 1
ATOM 1640 C CA . ARG B 1 97 ? -28.75 -23.844 -13.266 1 30.75 97 ARG B CA 1
ATOM 1641 C C . ARG B 1 97 ? -29.125 -22.766 -12.25 1 30.75 97 ARG B C 1
ATOM 1643 O O . ARG B 1 97 ? -30.219 -22.766 -11.695 1 30.75 97 ARG B O 1
ATOM 1650 N N . ARG B 1 98 ? -28.016 -22.156 -11.648 1 29.33 98 ARG B N 1
ATOM 1651 C CA . ARG B 1 98 ? -28.484 -21.781 -10.32 1 29.33 98 ARG B CA 1
ATOM 1652 C C . ARG B 1 98 ? -29.344 -20.531 -10.375 1 29.33 98 ARG B C 1
ATOM 1654 O O . ARG B 1 98 ? -29.828 -20.047 -9.344 1 29.33 98 ARG B O 1
ATOM 1661 N N . TRP B 1 99 ? -29.125 -19.719 -11.477 1 33.41 99 TRP B N 1
ATOM 1662 C CA . TRP B 1 99 ? -29.797 -18.438 -11.297 1 33.41 99 TRP B CA 1
ATOM 1663 C C . TRP B 1 99 ? -31.312 -18.594 -11.43 1 33.41 99 TRP B C 1
ATOM 1665 O O . TRP B 1 99 ? -32.031 -17.594 -11.57 1 33.41 99 TRP B O 1
ATOM 1675 N N . SER B 1 100 ? -31.844 -19.797 -11.711 1 26.88 100 SER B N 1
ATOM 1676 C CA . SER B 1 100 ? -33.281 -19.766 -12.023 1 26.88 100 SER B CA 1
ATOM 1677 C C . SER B 1 100 ? -34.094 -19.281 -10.844 1 26.88 100 SER B C 1
ATOM 1679 O O . SER B 1 100 ? -35.156 -18.703 -11.023 1 26.88 100 SER B O 1
ATOM 1681 N N . HIS B 1 101 ? -33.906 -19.891 -9.719 1 24.55 101 HIS B N 1
ATOM 1682 C CA . HIS B 1 101 ? -35.125 -19.984 -8.93 1 24.55 101 HIS B CA 1
ATOM 1683 C C . HIS B 1 101 ? -35.438 -18.688 -8.203 1 24.55 101 HIS B C 1
ATOM 1685 O O . HIS B 1 101 ? -36.562 -18.469 -7.742 1 24.55 101 HIS B O 1
ATOM 1691 N N . CYS B 1 102 ? -34.531 -17.656 -7.953 1 24.77 102 CYS B N 1
ATOM 1692 C CA . CYS B 1 102 ? -35.312 -16.688 -7.188 1 24.77 102 CYS B CA 1
ATOM 1693 C C . CYS B 1 102 ? -36.031 -15.711 -8.109 1 24.77 102 CYS B C 1
ATOM 1695 O O . CYS B 1 102 ? -35.531 -15.398 -9.188 1 24.77 102 CYS B O 1
#

Radius of gyration: 22.48 Å; Cα contacts (8 Å, |Δi|>4): 109; chains: 2; bounding box: 53×76×45 Å

Sequence (204 aa):
MAPLPGAELVQRPLQLYRYLLRCCRQLPTKGIQEHYKHAVRQGFRVHSDEDNPERIQQIIKRAIEDADWIMNKVLRTSRQGDRKLPRGHHSSEGMTRRWSHCMAPLPGAELVQRPLQLYRYLLRCCRQLPTKGIQEHYKHAVRQGFRVHSDEDNPERIQQIIKRAIEDADWIMNKVLRTSRQGDRKLPRGHHSSEGMTRRWSHC